Protein AF-A0AAD8NFW4-F1 (afdb_monomer)

Mean predicted aligned error: 10.75 Å

Secondary structure (DSSP, 8-state):
-TT--EEE----S---S-TT--EEEEES-SS--EEE----TT--EEEEES-BHHHHHHHHTT-S---EEEEES-BT--EE-TTTGGG-TT--EEEEES-TT--EEE-S-TTS--S-TT--EEEEES-TT--EEE--TT-SEEEEES-TT--GGGS---SSS-----EEEEES-TT------S-HHHHT--EEEEES-TT-----TT--TT--EEEEES-TT---PPP-SSS---SEEEEE---TT-TTSSS-TTT-TTHHHHTTS-SSSB-

InterPro domains:
  IPR032675 Leucine-rich repeat domain superfamily [G3DSA:3.80.10.10] (3-246)

Structure (mmCIF, N/CA/C/O backbone):
data_AF-A0AAD8NFW4-F1
#
_entry.id   AF-A0AAD8NFW4-F1
#
loop_
_atom_site.group_PDB
_atom_site.id
_atom_site.type_symbol
_atom_site.label_atom_id
_atom_site.label_alt_id
_atom_site.label_comp_id
_atom_site.label_asym_id
_atom_site.label_entity_id
_atom_site.label_seq_id
_atom_site.pdbx_PDB_ins_code
_atom_site.Cartn_x
_atom_site.Cartn_y
_atom_site.Cartn_z
_atom_site.occupancy
_atom_site.B_iso_or_equiv
_atom_site.auth_seq_id
_atom_site.auth_comp_id
_atom_site.auth_asym_id
_atom_site.auth_atom_id
_atom_site.pdbx_PDB_model_num
ATOM 1 N N . MET A 1 1 ? -25.615 9.383 9.463 1.00 61.41 1 MET A N 1
ATOM 2 C CA . MET A 1 1 ? -25.352 9.429 10.920 1.00 61.41 1 MET A CA 1
ATOM 3 C C . MET A 1 1 ? -24.395 10.579 11.258 1.00 61.41 1 MET A C 1
ATOM 5 O O . MET A 1 1 ? -23.544 10.450 12.124 1.00 61.41 1 MET A O 1
ATOM 9 N N . GLU A 1 2 ? -24.530 11.743 10.612 1.00 73.00 2 GLU A N 1
ATOM 10 C CA . GLU A 1 2 ? -23.505 12.805 10.684 1.00 73.00 2 GLU A CA 1
ATOM 11 C C . GLU A 1 2 ? -23.363 13.459 12.065 1.00 73.00 2 GLU A C 1
ATOM 13 O O . GLU A 1 2 ? -22.355 14.100 12.353 1.00 73.00 2 GLU A O 1
ATOM 18 N N . GLN A 1 3 ? -24.382 13.298 12.909 1.00 83.50 3 GLN A N 1
ATOM 19 C CA . GLN A 1 3 ? -24.448 13.860 14.255 1.00 83.50 3 GLN A CA 1
ATOM 20 C C . GLN A 1 3 ? 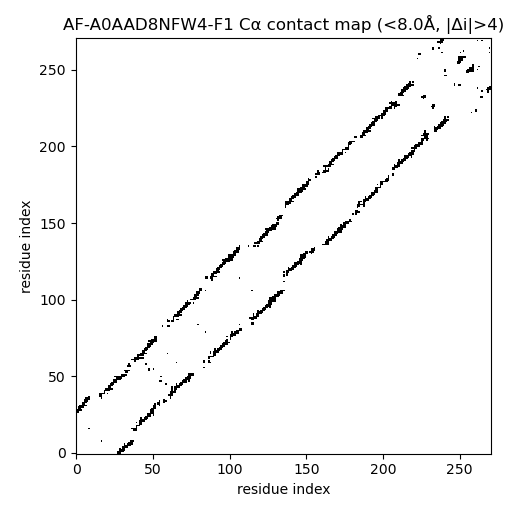-24.097 12.845 15.354 1.00 83.50 3 GLN A C 1
ATOM 22 O O . GLN A 1 3 ? -24.201 13.178 16.526 1.00 83.50 3 GLN A O 1
ATOM 27 N N . TRP A 1 4 ? -23.729 11.608 15.002 1.00 82.00 4 TRP A N 1
ATOM 28 C CA . TRP A 1 4 ? -23.331 10.603 15.990 1.00 82.00 4 TRP A CA 1
ATOM 29 C C . TRP A 1 4 ? -21.966 10.933 16.581 1.00 82.00 4 TRP A C 1
ATOM 31 O O . TRP A 1 4 ? -20.998 11.079 15.841 1.00 82.00 4 TRP A O 1
ATOM 41 N N . GLU A 1 5 ? -21.907 11.019 17.907 1.00 87.69 5 GLU A N 1
ATOM 42 C CA . GLU A 1 5 ? -20.690 11.342 18.664 1.00 87.69 5 GLU A CA 1
ATOM 43 C C . GLU A 1 5 ? -20.090 10.101 19.339 1.00 87.69 5 GLU A C 1
ATOM 45 O O . GLU A 1 5 ? -18.864 9.953 19.401 1.00 87.69 5 GLU A O 1
ATOM 50 N N . GLU A 1 6 ? -20.952 9.170 19.756 1.00 87.44 6 GLU A N 1
ATOM 51 C CA . GLU A 1 6 ? -20.597 7.948 20.471 1.00 87.44 6 GLU A CA 1
ATOM 52 C C . GLU A 1 6 ? -21.344 6.738 19.899 1.00 87.44 6 GLU A C 1
ATOM 54 O O . GLU A 1 6 ? -22.538 6.810 19.598 1.00 87.44 6 GLU A O 1
ATOM 59 N N . TRP A 1 7 ? -20.637 5.614 19.788 1.00 86.56 7 TRP A N 1
ATOM 60 C CA . TRP A 1 7 ? -21.227 4.293 19.611 1.00 86.56 7 TRP A CA 1
ATOM 61 C C . TRP A 1 7 ? -20.901 3.434 20.831 1.00 86.56 7 TRP A C 1
ATOM 63 O O . TRP A 1 7 ? -19.758 3.019 21.016 1.00 86.56 7 TRP A O 1
ATOM 73 N N . SER A 1 8 ? -21.910 3.156 21.652 1.00 83.88 8 SER A N 1
ATOM 74 C CA . SER A 1 8 ? -21.800 2.286 22.821 1.00 83.88 8 SER A CA 1
ATOM 75 C C . SER A 1 8 ? -22.956 1.293 22.891 1.00 83.88 8 SER A C 1
ATOM 77 O O . SER A 1 8 ? -24.039 1.515 22.342 1.00 83.88 8 SER A O 1
ATOM 79 N N . THR A 1 9 ? -22.715 0.155 23.537 1.00 74.50 9 THR A N 1
ATOM 80 C CA . THR A 1 9 ? -23.753 -0.831 23.851 1.00 74.50 9 THR A CA 1
ATOM 81 C C . THR A 1 9 ? -24.301 -0.547 25.248 1.00 74.50 9 THR A C 1
ATOM 83 O O . THR A 1 9 ? -23.590 -0.694 26.239 1.00 74.50 9 THR A O 1
ATOM 86 N N . SER A 1 10 ? -25.565 -0.134 25.351 1.00 56.69 10 SER A N 1
ATOM 87 C CA . SER A 1 10 ? -26.246 0.060 26.633 1.00 56.69 10 SER A CA 1
ATOM 88 C C . SER A 1 10 ? -26.843 -1.262 27.129 1.00 56.69 10 SER A C 1
ATOM 90 O O . SER A 1 10 ? -27.929 -1.660 26.721 1.00 56.69 10 SER A O 1
ATOM 92 N N . GLY A 1 11 ? -26.153 -1.961 28.030 1.00 49.56 11 GLY A N 1
ATOM 93 C CA . GLY A 1 11 ? -26.738 -3.136 28.680 1.00 49.56 11 GLY A CA 1
ATOM 94 C C . GLY A 1 11 ? -25.778 -3.843 29.622 1.00 49.56 11 GLY A C 1
ATOM 95 O O . GLY A 1 11 ? -24.829 -4.471 29.179 1.00 49.56 11 GLY A O 1
ATOM 96 N N . GLY A 1 12 ? -26.034 -3.745 30.927 1.00 45.97 12 GLY A N 1
ATOM 97 C CA . GLY A 1 12 ? -25.240 -4.355 31.996 1.00 45.97 12 GLY A CA 1
ATOM 98 C C . GLY A 1 12 ? -25.394 -5.872 32.146 1.00 45.97 12 GLY A C 1
ATOM 99 O O . GLY A 1 12 ? -25.387 -6.352 33.274 1.00 45.97 12 GLY A O 1
ATOM 100 N N . GLU A 1 13 ? -25.521 -6.630 31.058 1.00 46.22 13 GLU A N 1
ATOM 101 C CA . GLU A 1 13 ? -25.525 -8.093 31.111 1.00 46.22 13 GLU A CA 1
ATOM 102 C C . GLU A 1 13 ? -24.609 -8.697 30.046 1.00 46.22 13 GLU A C 1
ATOM 104 O O . GLU A 1 13 ? -24.613 -8.329 28.877 1.00 46.22 13 GLU A O 1
ATOM 109 N N . MET A 1 14 ? -23.801 -9.632 30.530 1.00 48.25 14 MET A N 1
ATOM 110 C CA . MET A 1 14 ? -22.630 -10.253 29.930 1.00 48.25 14 MET A CA 1
ATOM 111 C C . MET A 1 14 ? -23.023 -11.193 28.773 1.00 48.25 14 MET A C 1
ATOM 113 O O . MET A 1 14 ? -22.975 -12.414 28.913 1.00 48.25 14 MET A O 1
ATOM 117 N N . VAL A 1 15 ? -23.445 -10.640 27.632 1.00 49.25 15 VAL A N 1
ATOM 118 C CA . VAL A 1 15 ? -23.703 -11.398 26.398 1.00 49.25 15 VAL A CA 1
ATOM 119 C C . VAL A 1 15 ? -23.018 -10.685 25.241 1.00 49.25 15 VAL A C 1
ATOM 121 O O . VAL A 1 15 ? -23.538 -9.698 24.733 1.00 49.25 15 VAL A O 1
ATOM 124 N N . GLY A 1 16 ? -21.863 -11.227 24.839 1.00 52.84 16 GLY A N 1
ATOM 125 C CA . GLY A 1 16 ? -21.012 -10.706 23.769 1.00 52.84 16 GLY A CA 1
ATOM 126 C C . GLY A 1 16 ? -21.820 -10.183 22.587 1.00 52.84 16 GLY A C 1
ATOM 127 O O . GLY A 1 16 ? -22.475 -10.951 21.877 1.00 52.84 16 GLY A O 1
ATOM 128 N N . SER A 1 17 ? -21.790 -8.869 22.397 1.00 67.06 17 SER A N 1
ATOM 129 C CA . SER A 1 17 ? -22.503 -8.219 21.308 1.00 67.06 17 SER A CA 1
ATOM 130 C C . SER A 1 17 ? -21.831 -8.579 19.977 1.00 67.06 17 SER A C 1
ATOM 132 O O . SER A 1 17 ? -20.650 -8.321 19.773 1.00 67.06 17 SER A O 1
ATOM 134 N N . PHE A 1 18 ? -22.592 -9.190 19.063 1.00 67.75 18 PHE A N 1
ATOM 135 C CA . PHE A 1 18 ? -22.190 -9.535 17.687 1.00 67.75 18 PHE A CA 1
ATOM 136 C C . PHE A 1 18 ? -21.217 -10.726 17.486 1.00 67.75 18 PHE A C 1
ATOM 138 O O . PHE A 1 18 ? -20.235 -10.606 16.748 1.00 67.75 18 PHE A O 1
ATOM 145 N N . PRO A 1 19 ? -21.518 -11.940 17.990 1.00 74.69 19 PRO A N 1
ATOM 146 C CA . PRO A 1 19 ? -20.622 -13.099 17.866 1.00 74.69 19 PRO A CA 1
ATOM 147 C C . PRO A 1 19 ? -20.413 -13.578 16.419 1.00 74.69 19 PRO A C 1
ATOM 149 O O . PRO A 1 19 ? -19.435 -14.263 16.130 1.00 74.69 19 PRO A O 1
ATOM 152 N N . CYS A 1 20 ? -21.316 -13.231 15.498 1.00 84.50 20 CYS A N 1
ATOM 153 C CA . CYS A 1 20 ? -21.280 -13.671 14.100 1.00 84.50 20 CYS A CA 1
ATOM 154 C C . CYS A 1 20 ? -20.994 -12.536 13.106 1.00 84.50 20 CYS A C 1
ATOM 156 O O . CYS A 1 20 ? -21.056 -12.764 11.899 1.00 84.50 20 CYS A O 1
ATOM 158 N N . VAL A 1 21 ? -20.735 -11.308 13.572 1.00 88.19 21 VAL A N 1
ATOM 159 C CA . VAL A 1 21 ? -20.459 -10.199 12.652 1.00 88.19 21 VAL A CA 1
ATOM 160 C C . VAL A 1 21 ? -19.039 -10.328 12.122 1.00 88.19 21 VAL A C 1
ATOM 162 O O . VAL A 1 21 ? -18.071 -10.218 12.866 1.00 88.19 21 VAL A O 1
ATOM 165 N N . CYS A 1 22 ? -18.936 -10.546 10.812 1.00 92.38 22 CYS A N 1
ATOM 166 C CA . CYS A 1 22 ? -17.657 -10.733 10.131 1.00 92.38 22 CYS A CA 1
ATOM 167 C C . CYS A 1 22 ? -17.189 -9.499 9.356 1.00 92.38 22 CYS A C 1
ATOM 169 O O . CYS A 1 22 ? -16.018 -9.427 8.991 1.00 92.38 22 CYS A O 1
ATOM 171 N N . LYS A 1 23 ? -18.081 -8.543 9.069 1.00 95.25 23 LYS A N 1
ATOM 172 C CA . LYS A 1 23 ? -17.760 -7.315 8.334 1.00 95.25 23 LYS A CA 1
ATOM 173 C C . LYS A 1 23 ? -18.465 -6.118 8.953 1.00 95.25 23 LYS A C 1
ATOM 175 O O . LYS A 1 23 ? -19.667 -6.188 9.198 1.00 95.25 23 LYS A O 1
ATOM 180 N N . ILE A 1 24 ? -17.732 -5.030 9.162 1.00 94.81 24 ILE A N 1
ATOM 181 C CA . ILE A 1 24 ? -18.266 -3.749 9.634 1.00 94.81 24 ILE A CA 1
ATOM 182 C C . ILE A 1 24 ? -17.821 -2.645 8.683 1.00 94.81 24 ILE A C 1
ATOM 184 O O . ILE A 1 24 ? -16.667 -2.600 8.260 1.00 94.81 24 ILE A O 1
ATOM 188 N N . SER A 1 25 ? -18.747 -1.744 8.370 1.00 95.12 25 SER A N 1
ATOM 189 C CA . SER A 1 25 ? -18.491 -0.547 7.576 1.00 95.12 25 SER A CA 1
ATOM 190 C C . SER A 1 25 ? -19.019 0.676 8.317 1.00 95.12 25 SER A C 1
ATOM 192 O O . SER A 1 25 ? -20.205 0.734 8.638 1.00 95.12 25 SER A O 1
ATOM 194 N N . ILE A 1 26 ? -18.145 1.644 8.591 1.00 93.94 26 ILE A N 1
ATOM 195 C CA . ILE A 1 26 ? -18.490 2.925 9.214 1.00 93.94 26 ILE A CA 1
ATOM 196 C C . ILE A 1 26 ? -18.192 4.018 8.195 1.00 93.94 26 ILE A C 1
ATOM 198 O O . ILE A 1 26 ? -17.034 4.258 7.875 1.00 93.94 26 ILE A O 1
ATOM 202 N N . THR A 1 27 ? -19.233 4.662 7.671 1.00 94.69 27 THR A N 1
ATOM 203 C CA . THR A 1 27 ? -19.116 5.592 6.539 1.00 94.69 27 THR A CA 1
ATOM 204 C C . THR A 1 27 ? -19.803 6.918 6.847 1.00 94.69 27 THR A C 1
ATOM 206 O O . THR A 1 27 ? -20.984 6.937 7.206 1.00 94.69 27 THR A O 1
ATOM 209 N N . GLY A 1 28 ? -19.096 8.034 6.668 1.00 91.44 28 GLY A N 1
ATOM 210 C CA . GLY A 1 28 ? -19.675 9.374 6.787 1.00 91.44 28 GLY A CA 1
ATOM 211 C C . GLY A 1 28 ? -20.099 9.735 8.214 1.00 91.44 28 GLY A C 1
ATOM 212 O O . GLY A 1 28 ? -21.144 10.360 8.418 1.00 91.44 28 GLY A O 1
ATOM 213 N N . CYS A 1 29 ? -19.296 9.345 9.210 1.00 92.06 29 CYS A N 1
ATOM 214 C CA . CYS A 1 29 ? -19.510 9.683 10.622 1.00 92.06 29 CYS A CA 1
ATOM 215 C C . CYS A 1 29 ? -18.408 10.642 11.122 1.00 92.06 29 CYS A C 1
ATOM 217 O O . CYS A 1 29 ? -17.502 10.209 11.834 1.00 92.06 29 CYS A O 1
ATOM 219 N N . PRO A 1 30 ? -18.447 11.942 10.763 1.00 87.81 30 PRO A N 1
ATOM 220 C CA . PRO A 1 30 ? -17.365 12.887 11.052 1.00 87.81 30 PRO A CA 1
ATOM 221 C C . PRO A 1 30 ? -17.299 13.344 12.515 1.00 87.81 30 PRO A C 1
ATOM 223 O O . PRO A 1 30 ? -16.259 13.846 12.936 1.00 87.81 30 PRO A O 1
ATOM 226 N N . LYS A 1 31 ? -18.399 13.221 13.269 1.00 88.75 31 LYS A N 1
ATOM 227 C CA . LYS A 1 31 ? -18.460 13.564 14.699 1.00 88.75 31 LYS A CA 1
ATOM 228 C C . LYS A 1 31 ? -18.171 12.384 15.623 1.00 88.75 31 LYS A C 1
ATOM 230 O O . LYS A 1 31 ? -17.919 12.601 16.807 1.00 88.75 31 LYS A O 1
ATOM 235 N N . LEU A 1 32 ? -18.180 11.163 15.087 1.00 89.75 32 LEU A N 1
ATOM 236 C CA . LEU A 1 32 ? -17.957 9.957 15.868 1.00 89.75 32 LEU A CA 1
ATOM 237 C C . LEU A 1 32 ? -16.495 9.941 16.298 1.00 89.75 32 LEU A C 1
ATOM 239 O O . LEU A 1 32 ? -15.598 9.938 15.458 1.00 89.75 32 LEU A O 1
ATOM 243 N N . ASN A 1 33 ? -16.270 9.956 17.605 1.00 87.19 33 ASN A N 1
ATOM 244 C CA . ASN A 1 33 ? -14.928 9.945 18.187 1.00 87.19 33 ASN A CA 1
ATOM 245 C C . ASN A 1 33 ? -14.767 8.886 19.276 1.00 87.19 33 ASN A C 1
ATOM 247 O O . ASN A 1 33 ? -13.635 8.556 19.626 1.00 87.19 33 ASN A O 1
ATOM 251 N N . LEU A 1 34 ? -15.877 8.349 19.789 1.00 84.19 34 LEU A N 1
ATOM 252 C CA . LEU A 1 34 ? -15.878 7.320 20.815 1.00 84.19 34 LEU A CA 1
ATOM 253 C C . LEU A 1 34 ? -16.611 6.077 20.309 1.00 84.19 34 LEU A C 1
ATOM 255 O O . LEU A 1 34 ? -17.791 6.133 19.968 1.00 84.19 34 LEU A O 1
ATOM 259 N N . VAL A 1 35 ? -15.901 4.952 20.280 1.00 87.19 35 VAL A N 1
ATOM 260 C CA . VAL A 1 35 ? -16.492 3.623 20.111 1.00 87.19 35 VAL A CA 1
ATOM 261 C C . VAL A 1 35 ? -16.180 2.835 21.378 1.00 87.19 35 VAL A C 1
ATOM 263 O O . VAL A 1 35 ? -15.019 2.544 21.659 1.00 87.19 35 VAL A O 1
ATOM 266 N N . ALA A 1 36 ? -17.221 2.551 22.152 1.00 84.94 36 ALA A N 1
ATOM 267 C CA . ALA A 1 36 ? -17.185 1.852 23.430 1.00 84.94 36 ALA A CA 1
ATOM 268 C C . ALA A 1 36 ? -18.132 0.645 23.366 1.00 84.94 36 ALA A C 1
ATOM 270 O O . ALA A 1 36 ? -19.144 0.572 24.064 1.00 84.94 36 ALA A O 1
ATOM 271 N N . ILE A 1 37 ? -17.817 -0.274 22.454 1.00 84.62 37 ILE A N 1
ATOM 272 C CA . ILE A 1 37 ? -18.530 -1.540 22.274 1.00 84.62 37 ILE A CA 1
ATOM 273 C C . ILE A 1 37 ? -17.627 -2.708 22.670 1.00 84.62 37 ILE A C 1
ATOM 275 O O . ILE A 1 37 ? -16.408 -2.566 22.771 1.00 84.62 37 ILE A O 1
ATOM 279 N N . GLU A 1 38 ? -18.240 -3.859 22.917 1.00 84.12 38 GLU A N 1
ATOM 280 C CA . GLU A 1 38 ? -17.532 -5.090 23.263 1.00 84.12 38 GLU A CA 1
ATOM 281 C C . GLU A 1 38 ? -16.722 -5.661 22.085 1.00 84.12 38 GLU A C 1
ATOM 283 O O . GLU A 1 38 ? -16.872 -5.247 20.933 1.00 84.12 38 GLU A O 1
ATOM 288 N N . LEU A 1 39 ? -15.856 -6.635 22.383 1.00 86.75 39 LEU A N 1
ATOM 289 C CA . LEU A 1 39 ? -15.058 -7.345 21.381 1.00 86.75 39 LEU A CA 1
ATOM 290 C C . LEU A 1 39 ? -15.950 -8.050 20.350 1.00 86.75 39 LEU A C 1
ATOM 292 O O . LEU A 1 39 ? -16.950 -8.676 20.697 1.00 86.75 39 LEU A O 1
ATOM 296 N N . ILE A 1 40 ? -15.515 -8.028 19.091 1.00 88.81 40 ILE A N 1
ATOM 297 C CA . ILE A 1 40 ? -16.204 -8.643 17.953 1.00 88.81 40 ILE A CA 1
ATOM 298 C C . ILE A 1 40 ? -15.268 -9.708 17.367 1.00 88.81 40 ILE A C 1
ATOM 300 O O . ILE A 1 40 ? -14.626 -9.481 16.342 1.00 88.81 40 ILE A O 1
ATOM 304 N N . PRO A 1 41 ? -15.142 -10.881 18.013 1.00 85.62 41 PRO A N 1
ATOM 305 C CA . PRO A 1 41 ? -14.064 -11.838 17.736 1.00 85.62 41 PRO A CA 1
ATOM 306 C C . PRO A 1 41 ? -14.084 -12.410 16.310 1.00 85.62 41 PRO A C 1
ATOM 308 O O . PRO A 1 41 ? -13.050 -12.846 15.800 1.00 85.62 41 PRO A O 1
ATOM 311 N N . SER A 1 42 ? -15.254 -12.400 15.663 1.00 90.12 42 SER A N 1
ATOM 312 C CA . SER A 1 42 ? -15.460 -12.895 14.297 1.00 90.12 42 SER A CA 1
ATOM 313 C C . SER A 1 42 ? -15.199 -11.842 13.215 1.00 90.12 42 SER A C 1
ATOM 315 O O . SER A 1 42 ? -15.274 -12.172 12.030 1.00 90.12 42 SER A O 1
ATOM 317 N N . LEU A 1 43 ? -14.902 -10.588 13.585 1.00 92.44 43 LEU A N 1
ATOM 318 C CA . LEU A 1 43 ? -14.706 -9.500 12.631 1.00 92.44 43 LEU A CA 1
ATOM 319 C C . LEU A 1 43 ? -13.435 -9.725 11.812 1.00 92.44 43 LEU A C 1
ATOM 321 O O . LEU A 1 43 ? -12.332 -9.728 12.356 1.00 92.44 43 LEU A O 1
ATOM 325 N N . ARG A 1 44 ? -13.628 -9.860 10.501 1.00 94.12 44 ARG A N 1
ATOM 326 C CA . ARG A 1 44 ? -12.596 -10.082 9.485 1.00 94.12 44 ARG A CA 1
ATOM 327 C C . ARG A 1 44 ? -12.402 -8.874 8.577 1.00 94.12 44 ARG A C 1
ATOM 329 O O . ARG A 1 44 ? -11.276 -8.508 8.275 1.00 94.12 44 ARG A O 1
ATOM 336 N N . GLY A 1 45 ? -13.497 -8.231 8.176 1.00 95.88 45 GLY A N 1
ATOM 337 C CA . GLY A 1 45 ? -13.471 -7.050 7.315 1.00 95.88 45 GLY A CA 1
ATOM 338 C C . GLY A 1 45 ? -13.849 -5.775 8.058 1.00 95.88 45 GLY A C 1
ATOM 339 O O . GLY A 1 45 ? -14.947 -5.689 8.607 1.00 95.88 45 GLY A O 1
ATOM 340 N N . LEU A 1 46 ? -12.990 -4.764 8.014 1.00 95.69 46 LEU A N 1
ATOM 341 C CA . LEU A 1 46 ? -13.260 -3.438 8.560 1.00 95.69 46 LEU A CA 1
ATOM 342 C C . LEU A 1 46 ? -13.117 -2.381 7.458 1.00 95.69 46 LEU A C 1
ATOM 344 O O . LEU A 1 46 ? -12.056 -2.249 6.859 1.00 95.69 46 LEU A O 1
ATOM 348 N N . HIS A 1 47 ? -14.182 -1.620 7.207 1.00 97.25 47 HIS A N 1
ATOM 349 C CA . HIS A 1 47 ? -14.180 -0.444 6.329 1.00 97.25 47 HIS A CA 1
ATOM 350 C C . HIS A 1 47 ? -14.482 0.806 7.151 1.00 97.25 47 HIS A C 1
ATOM 352 O O . HIS A 1 47 ? -15.506 0.856 7.835 1.00 97.25 47 HIS A O 1
ATOM 358 N N . VAL A 1 48 ? -13.613 1.812 7.092 1.00 95.88 48 VAL A N 1
ATOM 359 C CA . VAL A 1 48 ? -13.818 3.100 7.765 1.00 95.88 48 VAL A CA 1
ATOM 360 C C . VAL A 1 48 ? -13.628 4.220 6.751 1.00 95.88 48 VAL A C 1
ATOM 362 O O . VAL A 1 48 ? -12.550 4.357 6.180 1.00 95.88 48 VAL A O 1
ATOM 365 N N . GLU A 1 49 ? -14.664 5.032 6.552 1.00 96.56 49 GLU A N 1
ATOM 366 C CA . GLU A 1 49 ? -14.704 6.083 5.538 1.00 96.56 49 GLU A CA 1
ATOM 367 C C . GLU A 1 49 ? -15.243 7.401 6.095 1.00 96.56 49 GLU A C 1
ATOM 369 O O . GLU A 1 49 ? -16.324 7.449 6.689 1.00 96.56 49 GLU A O 1
ATOM 374 N N . GLY A 1 50 ? -14.522 8.501 5.876 1.00 94.44 50 GLY A N 1
ATOM 375 C CA . GLY A 1 50 ? -14.997 9.838 6.252 1.00 94.44 50 GLY A CA 1
ATOM 376 C C . GLY A 1 50 ? -15.169 10.036 7.766 1.00 94.44 50 GLY A C 1
ATOM 377 O O . GLY A 1 50 ? -15.984 10.858 8.200 1.00 94.44 50 GLY A O 1
ATOM 378 N N . CYS A 1 51 ? -14.424 9.275 8.571 1.00 93.69 51 CYS A N 1
ATOM 379 C CA . CYS A 1 51 ? -14.417 9.320 10.037 1.00 93.69 51 CYS A CA 1
ATOM 380 C C . CYS A 1 51 ? -13.113 9.915 10.587 1.00 93.69 51 CYS A C 1
ATOM 382 O O . CYS A 1 51 ? -12.182 10.223 9.841 1.00 93.69 51 CYS A O 1
ATOM 384 N N . SER A 1 52 ? -13.032 10.089 11.907 1.00 92.56 52 SER A N 1
ATOM 385 C CA . SER A 1 52 ? -11.785 10.465 12.574 1.00 92.56 52 SER A CA 1
ATOM 386 C C . SER A 1 52 ? -10.867 9.257 12.785 1.00 92.56 52 SER A C 1
ATOM 388 O O . SER A 1 52 ? -11.312 8.111 12.874 1.00 92.56 52 SER A O 1
ATOM 390 N N . PHE A 1 53 ? -9.566 9.517 12.928 1.00 91.44 53 PHE A N 1
ATOM 391 C CA . PHE A 1 53 ? -8.585 8.483 13.270 1.00 91.44 53 PHE A CA 1
ATOM 392 C C . PHE A 1 53 ? -8.894 7.762 14.599 1.00 91.44 53 PHE A C 1
ATOM 394 O O . PHE A 1 53 ? -8.551 6.592 14.761 1.00 91.44 53 PHE A O 1
ATOM 401 N N . ALA A 1 54 ? -9.595 8.420 15.531 1.00 91.06 54 ALA A N 1
ATOM 402 C CA . ALA A 1 54 ? -10.010 7.808 16.792 1.00 91.06 54 ALA A CA 1
ATOM 403 C C . ALA A 1 54 ? -10.937 6.601 16.571 1.00 91.06 54 ALA A C 1
ATOM 405 O O . ALA A 1 54 ? -10.756 5.577 17.225 1.00 91.06 54 ALA A O 1
ATOM 406 N N . VAL A 1 55 ? -11.860 6.684 15.604 1.00 92.50 55 VAL A N 1
ATOM 407 C CA . VAL A 1 55 ? -12.758 5.574 15.244 1.00 92.50 55 VAL A CA 1
ATOM 408 C C . VAL A 1 55 ? -11.966 4.387 14.719 1.00 92.50 55 VAL A C 1
ATOM 410 O O . VAL A 1 55 ? -12.173 3.268 15.177 1.00 92.50 55 VAL A O 1
ATOM 413 N N . LEU A 1 56 ? -11.027 4.626 13.798 1.00 91.56 56 LEU A N 1
ATOM 414 C CA . LEU A 1 56 ? -10.175 3.570 13.254 1.00 91.56 56 LEU A CA 1
ATOM 415 C C . LEU A 1 56 ? -9.405 2.854 14.372 1.00 91.56 56 LEU A C 1
ATOM 417 O O . LEU A 1 56 ? -9.412 1.626 14.428 1.00 91.56 56 LEU A O 1
ATOM 421 N N . ARG A 1 57 ? -8.796 3.616 15.289 1.00 90.69 57 ARG A N 1
ATOM 422 C CA . ARG A 1 57 ? -8.060 3.056 16.428 1.00 90.69 57 ARG A CA 1
ATOM 423 C C . ARG A 1 57 ? -8.967 2.229 17.336 1.00 90.69 57 ARG A C 1
ATOM 425 O O . ARG A 1 57 ? -8.599 1.117 17.698 1.00 90.69 57 ARG A O 1
ATOM 432 N N . SER A 1 58 ? -10.143 2.746 17.687 1.00 90.62 58 SER A N 1
ATOM 433 C CA . SER A 1 58 ? -11.082 2.018 18.541 1.00 90.62 58 SER A CA 1
ATOM 434 C C . SER A 1 58 ? -11.618 0.753 17.877 1.00 90.62 58 SER A C 1
ATOM 436 O O . SER A 1 58 ? -11.794 -0.239 18.563 1.00 90.62 58 SER A O 1
ATOM 438 N N . MET A 1 59 ? -11.844 0.752 16.563 1.00 90.31 59 MET A N 1
ATOM 439 C CA . MET A 1 59 ? -12.327 -0.431 15.846 1.00 90.31 59 MET A CA 1
ATOM 440 C C . MET A 1 59 ? -11.247 -1.500 15.664 1.00 90.31 59 MET A C 1
ATOM 442 O O . MET A 1 59 ? -11.549 -2.689 15.752 1.00 90.31 59 MET A O 1
ATOM 446 N N . ALA A 1 60 ? -9.995 -1.092 15.437 1.00 88.94 60 ALA A N 1
ATOM 447 C CA . ALA A 1 60 ? -8.876 -2.013 15.243 1.00 88.94 60 AL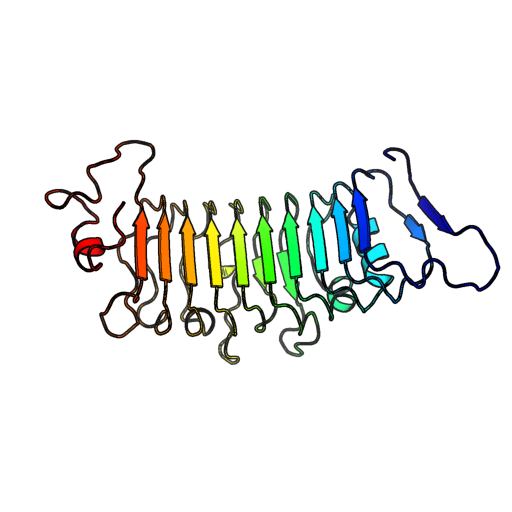A A CA 1
ATOM 448 C C . ALA A 1 60 ? -8.621 -2.906 16.470 1.00 88.94 60 ALA A C 1
ATOM 450 O O . ALA A 1 60 ? -8.175 -4.036 16.314 1.00 88.94 60 ALA A O 1
ATOM 451 N N . VAL A 1 61 ? -8.940 -2.434 17.682 1.00 88.94 61 VAL A N 1
ATOM 452 C CA . VAL A 1 61 ? -8.751 -3.215 18.919 1.00 88.94 61 VAL A CA 1
ATOM 453 C C . VAL A 1 61 ? -9.898 -4.184 19.220 1.00 88.94 61 VAL A C 1
ATOM 455 O O . VAL A 1 61 ? -9.767 -5.025 20.105 1.00 88.94 61 VAL A O 1
ATOM 458 N N . LEU A 1 62 ? -11.023 -4.098 18.500 1.00 87.94 62 LEU A N 1
ATOM 459 C CA . LEU A 1 62 ? -12.196 -4.940 18.770 1.00 87.94 62 LEU A CA 1
ATOM 460 C C . LEU A 1 62 ? -12.039 -6.372 18.260 1.00 87.94 62 LEU A C 1
ATOM 462 O O . LEU A 1 62 ? -12.807 -7.247 18.660 1.00 87.94 62 LEU A O 1
ATOM 466 N N . SER A 1 63 ? -11.078 -6.617 17.369 1.00 88.56 63 SER A N 1
ATOM 467 C CA . SER A 1 63 ? -10.821 -7.936 16.803 1.00 88.56 63 SER A CA 1
ATOM 468 C C . SER A 1 63 ? -9.364 -8.092 16.399 1.00 88.56 63 SER A C 1
ATOM 470 O O . SER A 1 63 ? -8.807 -7.245 15.710 1.00 88.56 63 SER A O 1
ATOM 472 N N . SER A 1 64 ? -8.776 -9.228 16.765 1.00 88.00 64 SER A N 1
ATOM 473 C CA . SER A 1 64 ? -7.470 -9.673 16.272 1.00 88.00 64 SER A CA 1
ATOM 474 C C . SER A 1 64 ? -7.560 -10.502 14.984 1.00 88.00 64 SER A C 1
ATOM 476 O O . SER A 1 64 ? -6.528 -10.903 14.450 1.00 88.00 64 SER A O 1
ATOM 478 N N . SER A 1 65 ? -8.775 -10.770 14.490 1.00 90.00 65 SER A N 1
ATOM 479 C CA . SER A 1 65 ? -9.056 -11.615 13.319 1.00 90.00 65 SER A CA 1
ATOM 480 C C . SER A 1 65 ? -9.239 -10.818 12.021 1.00 90.00 65 SER A C 1
ATOM 482 O O . SER A 1 65 ? -9.659 -11.392 11.018 1.00 90.00 65 SER A O 1
ATOM 484 N N . ILE A 1 66 ? -8.988 -9.503 12.040 1.00 92.31 66 ILE A N 1
ATOM 485 C CA . ILE A 1 66 ? -9.184 -8.629 10.878 1.00 92.31 66 ILE A CA 1
ATOM 486 C C . ILE A 1 66 ? -8.175 -9.018 9.794 1.00 92.31 66 ILE A C 1
ATOM 488 O O . ILE A 1 66 ? -6.978 -8.829 9.982 1.00 92.31 66 ILE A O 1
ATOM 492 N N . ASP A 1 67 ? -8.674 -9.543 8.675 1.00 93.62 67 ASP A N 1
ATOM 493 C CA . ASP A 1 67 ? -7.895 -9.925 7.492 1.00 93.62 67 ASP A CA 1
ATOM 494 C C . ASP A 1 67 ? -7.964 -8.863 6.381 1.00 93.62 67 ASP A C 1
ATOM 496 O O . ASP A 1 67 ? -7.022 -8.713 5.606 1.00 93.62 67 ASP A O 1
ATOM 500 N N . THR A 1 68 ? -9.036 -8.068 6.347 1.00 95.25 68 THR A N 1
ATOM 501 C CA . THR A 1 68 ? -9.276 -7.045 5.326 1.00 95.25 68 THR A CA 1
ATOM 502 C C . THR A 1 68 ? -9.541 -5.699 5.991 1.00 95.25 68 THR A C 1
ATOM 504 O O . THR A 1 68 ? -10.539 -5.536 6.699 1.00 95.25 68 THR A O 1
ATOM 507 N N . LEU A 1 69 ? -8.694 -4.705 5.726 1.00 94.88 69 LEU A N 1
ATOM 508 C CA . LEU A 1 69 ? -8.835 -3.349 6.250 1.00 94.88 69 LEU A CA 1
ATOM 509 C C . LEU A 1 69 ? -8.900 -2.331 5.111 1.00 94.88 69 LEU A C 1
ATOM 511 O O . LEU A 1 69 ? -7.966 -2.197 4.328 1.00 94.88 69 LEU A O 1
ATOM 515 N N . THR A 1 70 ? -9.997 -1.582 5.041 1.00 97.00 70 THR A N 1
ATOM 516 C CA . THR A 1 70 ? -10.170 -0.458 4.115 1.00 97.00 70 THR A CA 1
ATOM 517 C C . THR A 1 70 ? -10.332 0.845 4.893 1.00 97.00 70 THR A C 1
ATOM 519 O O . THR A 1 70 ? -11.173 0.961 5.784 1.00 97.00 70 THR A O 1
ATOM 522 N N . ILE A 1 71 ? -9.493 1.819 4.562 1.00 96.25 71 ILE A N 1
ATOM 523 C CA . ILE A 1 71 ? -9.407 3.143 5.171 1.00 96.25 71 ILE A CA 1
ATOM 524 C C . ILE A 1 71 ? -9.619 4.156 4.051 1.00 96.25 71 ILE A C 1
ATOM 526 O O . ILE A 1 71 ? -8.845 4.179 3.098 1.00 96.25 71 ILE A O 1
ATOM 530 N N . ASP A 1 72 ? -10.630 5.007 4.167 1.00 97.38 72 ASP A N 1
ATOM 531 C CA . ASP A 1 72 ? -10.918 6.029 3.163 1.00 97.38 72 ASP A CA 1
ATOM 532 C C . ASP A 1 72 ? -11.181 7.393 3.821 1.00 97.38 72 ASP A C 1
ATOM 534 O O . ASP A 1 72 ? -11.954 7.506 4.774 1.00 97.38 72 ASP A O 1
ATOM 538 N N . ASN A 1 73 ? -10.517 8.449 3.351 1.00 96.06 73 ASN A N 1
ATOM 539 C CA . ASN A 1 73 ? -10.785 9.830 3.762 1.00 96.06 73 ASN A CA 1
ATOM 540 C C . ASN A 1 73 ? -10.836 10.021 5.298 1.00 96.06 73 ASN A C 1
ATOM 542 O O . ASN A 1 73 ? -11.718 10.690 5.850 1.00 96.06 73 ASN A O 1
ATOM 546 N N . ILE A 1 74 ? -9.908 9.382 6.020 1.00 94.06 74 ILE A N 1
ATOM 547 C CA . ILE A 1 74 ? -9.833 9.489 7.481 1.00 94.06 74 ILE A CA 1
ATOM 548 C C . ILE A 1 74 ? -9.173 10.798 7.900 1.00 94.06 74 ILE A C 1
ATOM 550 O O . ILE A 1 74 ? -8.013 11.078 7.590 1.00 94.06 74 ILE A O 1
ATOM 554 N N . LYS A 1 75 ? -9.907 11.583 8.690 1.00 90.56 75 LYS A N 1
ATOM 555 C CA . LYS A 1 75 ? -9.445 12.866 9.218 1.00 90.56 75 LYS A CA 1
ATOM 556 C C . LYS A 1 75 ? -8.452 12.658 10.358 1.00 90.56 75 LYS A C 1
ATOM 558 O O . LYS A 1 75 ? -8.718 11.914 11.304 1.00 90.56 75 LYS A O 1
ATOM 563 N N . GLY A 1 76 ? -7.326 13.365 10.289 1.00 89.56 76 GLY A N 1
ATOM 564 C CA . GLY A 1 76 ? -6.276 13.318 11.311 1.00 89.56 76 GLY A CA 1
ATOM 565 C C . GLY A 1 76 ? -5.384 12.074 11.253 1.00 89.56 76 GLY A C 1
ATOM 566 O O . GLY A 1 76 ? -4.523 11.925 12.115 1.00 89.56 76 GLY A O 1
ATOM 567 N N . LEU A 1 77 ? -5.552 11.201 10.251 1.00 91.50 77 LEU A N 1
ATOM 568 C CA . LEU A 1 77 ? -4.608 10.117 9.993 1.00 91.50 77 LEU A CA 1
ATOM 569 C C . LEU A 1 77 ? -3.337 10.709 9.375 1.00 91.50 77 LEU A C 1
ATOM 571 O O . LEU A 1 77 ? -3.282 10.951 8.173 1.00 91.50 77 LEU A O 1
ATOM 575 N N . THR A 1 78 ? -2.335 10.973 10.213 1.00 91.06 78 THR A N 1
ATOM 576 C CA . THR A 1 78 ? -1.030 11.489 9.774 1.00 91.06 78 THR A CA 1
ATOM 577 C C . THR A 1 78 ? 0.013 10.394 9.628 1.00 91.06 78 THR A C 1
ATOM 579 O O . THR A 1 78 ? 0.851 10.465 8.737 1.00 91.06 78 THR A O 1
ATOM 582 N N . LYS A 1 79 ? -0.034 9.369 10.481 1.00 89.12 79 LYS A N 1
ATOM 583 C CA . LYS A 1 79 ? 0.885 8.230 10.446 1.00 89.12 79 LYS A CA 1
ATOM 584 C C . LYS A 1 79 ? 0.158 6.955 10.823 1.00 89.12 79 LYS A C 1
ATOM 586 O O . LYS A 1 79 ? -0.518 6.927 11.852 1.00 89.12 79 LYS A O 1
ATOM 591 N N . LEU A 1 80 ? 0.364 5.892 10.056 1.00 85.31 80 LEU A N 1
ATOM 592 C CA . LEU A 1 80 ? -0.077 4.552 10.432 1.00 85.31 80 LEU A CA 1
ATOM 593 C C . LEU A 1 80 ? 1.126 3.795 11.013 1.00 85.31 80 LEU A C 1
ATOM 595 O O . LEU A 1 80 ? 2.001 3.362 10.271 1.00 85.31 80 LEU A O 1
ATOM 599 N N . HIS A 1 81 ? 1.204 3.716 12.345 1.00 78.94 81 HIS A N 1
ATOM 600 C CA . HIS A 1 81 ? 2.346 3.143 13.066 1.00 78.94 81 HIS A CA 1
ATOM 601 C C . HIS A 1 81 ? 1.939 2.552 14.428 1.00 78.94 81 HIS A C 1
ATOM 603 O O . HIS A 1 81 ? 0.842 2.826 14.923 1.00 78.94 81 HIS A O 1
ATOM 609 N N . GLY A 1 82 ? 2.854 1.788 15.040 1.00 69.94 82 GLY A N 1
ATOM 610 C CA . GLY A 1 82 ? 2.825 1.394 16.457 1.00 69.94 82 GLY A CA 1
ATOM 611 C C . GLY A 1 82 ? 1.518 0.731 16.897 1.00 69.94 82 GLY A C 1
ATOM 612 O O . GLY A 1 82 ? 1.170 -0.345 16.415 1.00 69.94 82 GLY A O 1
ATOM 613 N N . GLU A 1 83 ? 0.786 1.414 17.780 1.00 67.69 83 GLU A N 1
ATOM 614 C CA . GLU A 1 83 ? -0.386 0.906 18.509 1.00 67.69 83 GLU A CA 1
ATOM 615 C C . GLU A 1 83 ? -1.483 0.314 17.612 1.00 67.69 83 GLU A C 1
ATOM 617 O O . GLU A 1 83 ? -2.066 -0.717 17.942 1.00 67.69 83 GLU A O 1
ATOM 622 N N . VAL A 1 84 ? -1.787 0.943 16.471 1.00 75.38 84 VAL A N 1
ATOM 623 C CA . VAL A 1 84 ? -2.837 0.435 15.569 1.00 75.38 84 VAL A CA 1
ATOM 624 C C . VAL A 1 84 ? -2.345 -0.811 14.839 1.00 75.38 84 VAL A C 1
ATOM 626 O O . VAL A 1 84 ? -3.073 -1.793 14.749 1.00 75.38 84 VAL A O 1
ATOM 629 N N . LEU A 1 85 ? -1.096 -0.803 14.367 1.00 73.75 85 LEU A N 1
ATOM 630 C CA . LEU A 1 85 ? -0.527 -1.924 13.619 1.00 73.75 85 LEU A CA 1
ATOM 631 C C . LEU A 1 85 ? -0.397 -3.187 14.482 1.00 73.75 85 LEU A C 1
ATOM 633 O O . LEU A 1 85 ? -0.634 -4.283 13.981 1.00 73.75 85 LEU A O 1
ATOM 637 N N . GLU A 1 86 ? -0.103 -3.053 15.781 1.00 74.38 86 GLU A N 1
ATOM 638 C CA . GLU A 1 86 ? 0.005 -4.190 16.714 1.00 74.38 86 GLU A CA 1
ATOM 639 C C . GLU A 1 86 ? -1.255 -5.068 16.791 1.00 74.38 86 GLU A C 1
ATOM 641 O O . GLU A 1 86 ? -1.157 -6.260 17.111 1.00 74.38 86 GLU A O 1
ATOM 646 N N . HIS A 1 87 ? -2.419 -4.495 16.479 1.00 77.12 87 HIS A N 1
ATOM 647 C CA . HIS A 1 87 ? -3.713 -5.178 16.470 1.00 77.12 87 HIS A CA 1
ATOM 648 C C . HIS A 1 87 ? -4.096 -5.709 15.079 1.00 77.12 87 HIS A C 1
ATOM 650 O O . HIS A 1 87 ? -4.997 -6.532 14.956 1.00 77.12 87 HIS A O 1
ATOM 656 N N . LEU A 1 88 ? -3.362 -5.317 14.035 1.00 78.06 88 LEU A N 1
ATOM 657 C CA . LEU A 1 88 ? -3.620 -5.656 12.633 1.00 78.06 88 LEU A CA 1
ATOM 658 C C . LEU A 1 88 ? -2.715 -6.788 12.116 1.00 78.06 88 LEU A C 1
ATOM 660 O O . LEU A 1 88 ? -2.445 -6.901 10.926 1.00 78.06 88 LEU A O 1
ATOM 664 N N . LYS A 1 89 ? -2.243 -7.666 13.007 1.00 81.06 89 LYS A N 1
ATOM 665 C CA . LYS A 1 89 ? -1.319 -8.772 12.675 1.00 81.0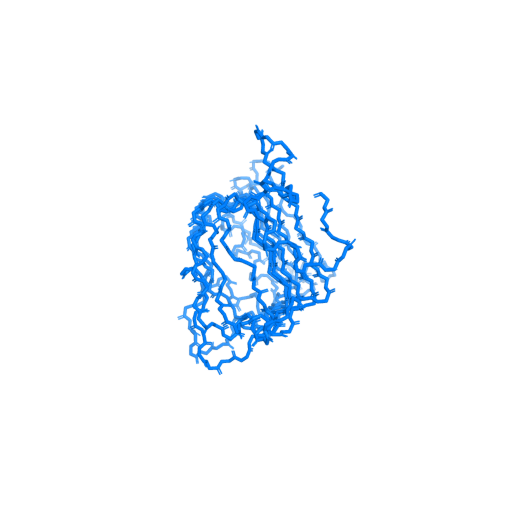6 89 LYS A CA 1
ATOM 666 C C . LYS A 1 89 ? -1.885 -9.782 11.672 1.00 81.06 89 LYS A C 1
ATOM 668 O O . LYS A 1 89 ? -1.111 -10.422 10.961 1.00 81.06 89 LYS A O 1
ATOM 673 N N . ALA A 1 90 ? -3.205 -9.942 11.652 1.00 87.94 90 ALA A N 1
ATOM 674 C CA . ALA A 1 90 ? -3.907 -10.844 10.748 1.00 87.94 90 ALA A CA 1
ATOM 675 C C . ALA A 1 90 ? -4.251 -10.202 9.396 1.00 87.94 90 ALA A C 1
ATOM 677 O O . ALA A 1 90 ? -4.721 -10.920 8.523 1.00 87.94 90 ALA A O 1
ATOM 678 N N . VAL A 1 91 ? -4.015 -8.895 9.210 1.00 89.88 91 VAL A N 1
ATOM 679 C CA . VAL A 1 91 ? -4.388 -8.205 7.971 1.00 89.88 91 VAL A CA 1
ATOM 680 C C . VAL A 1 91 ? -3.562 -8.748 6.813 1.00 89.88 91 VAL A C 1
ATOM 682 O O . VAL A 1 91 ? -2.333 -8.709 6.842 1.00 89.88 91 VAL A O 1
ATOM 685 N N . GLU A 1 92 ? -4.268 -9.228 5.797 1.00 91.56 92 GLU A N 1
ATOM 686 C CA . GLU A 1 92 ? -3.733 -9.729 4.534 1.00 91.56 92 GLU A CA 1
ATOM 687 C C . GLU A 1 92 ? -3.950 -8.711 3.405 1.00 91.56 92 GLU A C 1
ATOM 689 O O . GLU A 1 92 ? -3.092 -8.581 2.532 1.00 91.56 92 GL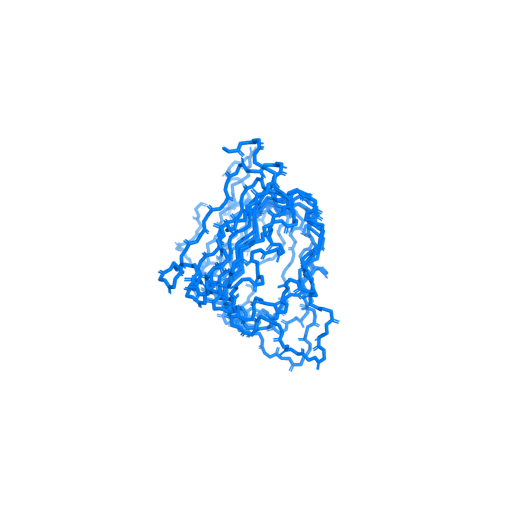U A O 1
ATOM 694 N N . ASP A 1 93 ? -5.058 -7.959 3.447 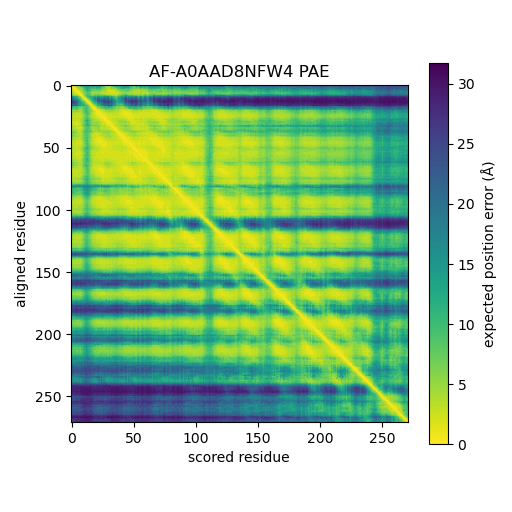1.00 93.62 93 ASP A N 1
ATOM 695 C CA . ASP A 1 93 ? -5.457 -6.952 2.454 1.00 93.62 93 ASP A CA 1
ATOM 696 C C . ASP A 1 93 ? -5.657 -5.581 3.123 1.00 93.62 93 ASP A C 1
ATOM 698 O O . ASP A 1 93 ? -6.615 -5.365 3.873 1.00 93.62 93 ASP A O 1
ATOM 702 N N . LEU A 1 94 ? -4.736 -4.651 2.853 1.00 93.19 94 LEU A N 1
ATOM 703 C CA . LEU A 1 94 ? -4.778 -3.271 3.334 1.00 93.19 94 LEU A CA 1
ATOM 704 C C . LEU A 1 94 ? -5.033 -2.303 2.178 1.00 93.19 94 LEU A C 1
ATOM 706 O O . LEU A 1 94 ? -4.238 -2.198 1.243 1.00 93.19 94 LEU A O 1
ATOM 710 N N . ARG A 1 95 ? -6.105 -1.518 2.286 1.00 95.88 95 ARG A N 1
ATOM 711 C CA . ARG A 1 95 ? -6.468 -0.489 1.307 1.00 95.88 95 ARG A CA 1
ATOM 712 C C . ARG A 1 95 ? -6.599 0.857 1.988 1.00 95.88 95 ARG A C 1
ATOM 714 O O . ARG A 1 95 ? -7.371 0.997 2.931 1.00 95.88 95 ARG A O 1
ATOM 721 N N . ILE A 1 96 ? -5.862 1.847 1.502 1.00 96.12 96 ILE A N 1
ATOM 722 C CA . ILE A 1 96 ? -5.894 3.220 2.000 1.00 96.12 96 ILE A CA 1
ATOM 723 C C . ILE A 1 96 ? -6.209 4.140 0.825 1.00 96.12 96 ILE A C 1
ATOM 725 O O . ILE A 1 96 ? -5.580 4.044 -0.228 1.00 96.12 96 ILE A O 1
ATOM 729 N N . SER A 1 97 ? -7.212 5.001 0.961 1.00 97.38 97 SER A N 1
ATOM 730 C CA . SER A 1 97 ? -7.636 5.911 -0.102 1.00 97.38 97 SER A CA 1
ATOM 731 C C . SER A 1 97 ? -7.975 7.305 0.421 1.00 97.38 97 SER A C 1
ATOM 733 O O . SER A 1 97 ? -8.448 7.453 1.544 1.00 97.38 97 SER A O 1
ATOM 735 N N . HIS A 1 98 ? -7.691 8.342 -0.369 1.00 96.88 98 HIS A N 1
ATOM 736 C CA . HIS A 1 98 ? -8.087 9.736 -0.104 1.00 96.88 98 HIS A CA 1
ATOM 737 C C . HIS A 1 98 ? -7.651 10.291 1.274 1.00 96.88 98 HIS A C 1
ATOM 739 O O . HIS A 1 98 ? -8.237 11.237 1.805 1.00 96.88 98 HIS A O 1
ATOM 745 N N . CYS A 1 99 ? -6.611 9.720 1.892 1.00 95.62 99 CYS A N 1
ATOM 746 C CA . CYS A 1 99 ? -6.067 10.188 3.168 1.00 95.62 99 CYS A CA 1
ATOM 747 C C . CYS A 1 99 ? -5.013 11.277 2.934 1.00 95.62 99 CYS A C 1
ATOM 749 O O . CYS A 1 99 ? -3.812 11.021 2.997 1.00 95.62 99 CYS A O 1
ATOM 751 N N . ALA A 1 100 ? -5.466 12.506 2.680 1.00 92.62 100 ALA A N 1
ATOM 752 C CA . ALA A 1 100 ? -4.602 13.625 2.293 1.00 92.62 100 ALA A CA 1
ATOM 753 C C . ALA A 1 100 ? -3.568 14.044 3.354 1.00 92.62 100 ALA A C 1
ATOM 755 O O . ALA A 1 100 ? -2.571 14.659 3.002 1.00 92.62 100 ALA A O 1
ATOM 756 N N . SER A 1 101 ? -3.781 13.735 4.639 1.00 94.38 101 SER A N 1
ATOM 757 C CA . SER A 1 101 ? -2.834 14.060 5.722 1.00 94.38 101 SER A CA 1
ATOM 758 C C . SER A 1 101 ? -1.834 12.946 6.037 1.00 94.38 101 SER A C 1
ATOM 760 O O . SER A 1 101 ? -0.947 13.173 6.857 1.00 94.38 101 SER A O 1
ATOM 762 N N . LEU A 1 102 ? -1.979 11.760 5.435 1.00 93.88 102 LEU A N 1
ATOM 763 C CA . LEU A 1 102 ? -1.126 10.611 5.722 1.00 93.88 102 LEU A CA 1
ATOM 764 C C . LEU A 1 102 ? 0.268 10.857 5.149 1.00 93.88 102 LEU A C 1
ATOM 766 O O . LEU A 1 102 ? 0.420 10.953 3.938 1.00 93.88 102 LEU A O 1
ATOM 770 N N . GLN A 1 103 ? 1.258 10.948 6.032 1.00 92.00 103 GLN A N 1
ATOM 771 C CA . GLN A 1 103 ? 2.659 11.213 5.713 1.00 92.00 103 GLN A CA 1
ATOM 772 C C . GLN A 1 103 ? 3.490 9.941 5.666 1.00 92.00 103 GLN A C 1
ATOM 774 O O . GLN A 1 103 ? 4.320 9.788 4.778 1.00 92.00 103 GLN A O 1
ATOM 779 N N . SER A 1 104 ? 3.272 9.017 6.600 1.00 88.25 104 SER A N 1
ATOM 780 C CA . SER A 1 104 ? 4.073 7.800 6.663 1.00 88.25 104 SER A CA 1
ATOM 781 C C . SER A 1 104 ? 3.283 6.571 7.082 1.00 88.25 104 SER A C 1
ATOM 783 O O . SER A 1 104 ? 2.367 6.630 7.910 1.00 88.25 104 SER A O 1
ATOM 785 N N . ILE A 1 105 ? 3.676 5.437 6.509 1.00 85.88 105 ILE A N 1
ATOM 786 C CA . ILE A 1 105 ? 3.261 4.103 6.934 1.00 85.88 105 ILE A CA 1
ATOM 787 C C . ILE A 1 105 ? 4.548 3.363 7.294 1.00 85.88 105 ILE A C 1
ATOM 789 O O . ILE A 1 105 ? 5.308 2.971 6.414 1.00 85.88 105 ILE A O 1
ATOM 793 N N . GLU A 1 106 ? 4.831 3.241 8.588 1.00 76.44 106 GLU A N 1
ATOM 794 C CA . GLU A 1 106 ? 6.126 2.770 9.087 1.00 76.44 106 GLU A CA 1
ATOM 795 C C . GLU A 1 106 ? 5.941 1.813 10.266 1.00 76.44 106 GLU A C 1
ATOM 797 O O . GLU A 1 106 ? 5.209 2.102 11.220 1.00 76.44 106 GLU A O 1
ATOM 802 N N . GLU A 1 107 ? 6.666 0.696 10.238 1.00 67.38 107 GLU A N 1
ATOM 803 C CA . GLU A 1 107 ? 6.841 -0.183 11.392 1.00 67.38 107 GLU A CA 1
ATOM 804 C C . GLU A 1 107 ? 8.146 0.192 12.117 1.00 67.38 107 GLU A C 1
ATOM 806 O O . GLU A 1 107 ? 9.230 0.148 11.539 1.00 67.38 107 GLU A O 1
ATOM 811 N N . LYS A 1 108 ? 8.050 0.628 13.383 1.00 55.94 108 LYS A N 1
ATOM 812 C CA . LYS A 1 108 ? 9.185 1.207 14.130 1.00 55.94 108 LYS A CA 1
ATOM 813 C C . LYS A 1 108 ? 10.241 0.198 14.597 1.00 55.94 108 LYS A C 1
ATOM 815 O O . LYS A 1 108 ? 11.331 0.634 14.950 1.00 55.94 108 LYS A O 1
ATOM 820 N N . ASP A 1 109 ? 9.968 -1.105 14.565 1.00 52.22 109 ASP A N 1
ATOM 821 C CA . ASP A 1 109 ? 10.900 -2.139 15.036 1.00 52.22 109 ASP A CA 1
ATOM 822 C C . ASP A 1 109 ? 11.220 -3.162 13.943 1.00 52.22 109 ASP A C 1
ATOM 824 O O . ASP A 1 109 ? 10.813 -4.320 13.967 1.00 52.22 109 ASP A O 1
ATOM 828 N N . VAL A 1 110 ? 12.043 -2.731 12.988 1.00 48.12 110 VAL A N 1
ATOM 829 C CA . VAL A 1 110 ? 12.574 -3.562 11.894 1.00 48.12 110 VAL A CA 1
ATOM 830 C C . VAL A 1 110 ? 13.409 -4.754 12.417 1.00 48.12 110 VAL A C 1
ATOM 832 O O . VAL A 1 110 ? 13.547 -5.763 11.731 1.00 48.12 110 VAL A O 1
ATOM 835 N N . ASN A 1 111 ? 13.900 -4.692 13.665 1.00 43.97 111 ASN A N 1
ATOM 836 C CA . ASN A 1 111 ? 14.648 -5.776 14.325 1.00 43.97 111 ASN A CA 1
ATOM 837 C C . ASN A 1 111 ? 13.770 -6.888 14.923 1.00 43.97 111 ASN A C 1
ATOM 839 O O . ASN A 1 111 ? 14.287 -7.936 15.311 1.00 43.97 111 ASN A O 1
ATOM 843 N N . MET A 1 112 ? 12.454 -6.696 14.993 1.00 44.72 112 MET A N 1
ATOM 844 C CA . MET A 1 112 ? 11.507 -7.741 15.358 1.00 44.72 112 MET A CA 1
ATOM 845 C C . MET A 1 112 ? 10.277 -7.600 14.469 1.00 44.72 112 MET A C 1
ATOM 847 O O . MET A 1 112 ? 9.287 -6.999 14.866 1.00 44.72 112 MET A O 1
ATOM 851 N N . ALA A 1 113 ? 10.348 -8.191 13.274 1.00 46.69 113 ALA A N 1
ATOM 852 C CA . ALA A 1 113 ? 9.238 -8.364 12.338 1.00 46.69 113 ALA A CA 1
ATOM 853 C C . ALA A 1 113 ? 8.037 -9.070 13.007 1.00 46.69 113 ALA A C 1
ATOM 855 O O . ALA A 1 113 ? 7.870 -10.289 12.895 1.00 46.69 113 ALA A O 1
ATOM 856 N N . ILE A 1 114 ? 7.231 -8.340 13.779 1.00 50.50 114 ILE A N 1
ATOM 857 C CA . ILE A 1 114 ? 6.130 -8.879 14.587 1.00 50.50 114 ILE A CA 1
ATOM 858 C C . ILE A 1 114 ? 4.782 -8.340 14.100 1.00 50.50 114 ILE A C 1
ATOM 860 O O . ILE A 1 114 ? 3.781 -9.047 14.249 1.00 50.50 114 ILE A O 1
ATOM 864 N N . SER A 1 115 ? 4.727 -7.157 13.487 1.00 57.72 115 SER A N 1
ATOM 865 C CA . SER A 1 115 ? 3.478 -6.557 13.029 1.00 57.72 115 SER A CA 1
ATOM 866 C C . SER A 1 115 ? 3.206 -6.885 11.556 1.00 57.72 115 SER A C 1
ATOM 868 O O . SER A 1 115 ? 4.108 -6.911 10.732 1.00 57.72 115 SER A O 1
ATOM 870 N N . MET A 1 116 ? 1.953 -7.211 11.225 1.00 61.31 116 MET A N 1
ATOM 871 C CA . MET A 1 116 ? 1.488 -7.510 9.855 1.00 61.31 116 MET A CA 1
ATOM 872 C C . MET A 1 116 ? 2.255 -8.610 9.078 1.00 61.31 116 MET A C 1
ATOM 874 O O . MET A 1 116 ? 2.482 -8.495 7.876 1.00 61.31 116 MET A O 1
ATOM 878 N N . LYS A 1 117 ? 2.610 -9.729 9.727 1.00 68.44 117 LYS A N 1
ATOM 879 C CA . LYS A 1 117 ? 3.273 -10.880 9.062 1.00 68.44 117 LYS A CA 1
ATOM 880 C C . LYS A 1 117 ? 2.494 -11.474 7.883 1.00 68.44 117 LYS A C 1
ATOM 882 O O . LYS A 1 117 ? 3.103 -12.119 7.030 1.00 68.44 117 LYS A O 1
ATOM 887 N N . SER A 1 118 ? 1.177 -11.301 7.891 1.00 77.81 118 SER A N 1
ATOM 888 C CA . SER A 1 118 ? 0.247 -11.899 6.928 1.00 77.81 118 SER A CA 1
ATOM 889 C C . SER A 1 118 ? -0.053 -10.978 5.744 1.00 77.81 118 SER A C 1
ATOM 891 O O . SER A 1 118 ? -0.757 -11.387 4.827 1.00 77.81 118 SER A O 1
ATOM 893 N N . LEU A 1 119 ? 0.471 -9.747 5.751 1.00 84.56 119 LEU A N 1
ATOM 894 C CA . LEU A 1 119 ? 0.144 -8.741 4.748 1.00 84.56 119 LEU A CA 1
ATOM 895 C C . LEU A 1 119 ? 0.632 -9.176 3.370 1.00 84.56 119 LEU A C 1
ATOM 897 O O . LEU A 1 119 ? 1.833 -9.285 3.141 1.00 84.56 119 LEU A O 1
ATOM 901 N N . ALA A 1 120 ? -0.312 -9.396 2.459 1.00 89.19 120 ALA A N 1
ATOM 902 C CA . ALA A 1 120 ? -0.059 -9.910 1.121 1.00 89.19 120 ALA A CA 1
ATOM 903 C C . ALA A 1 120 ? -0.403 -8.882 0.036 1.00 89.19 120 ALA A C 1
ATOM 905 O O . ALA A 1 120 ? 0.252 -8.850 -1.007 1.00 89.19 120 ALA A O 1
ATOM 906 N N . TYR A 1 121 ? -1.404 -8.036 0.280 1.00 91.38 121 TYR A N 1
ATOM 907 C CA . TYR A 1 121 ? -1.890 -7.034 -0.659 1.00 91.38 121 TYR A CA 1
ATOM 908 C C . TYR A 1 121 ? -1.970 -5.660 0.002 1.00 91.38 121 TYR A C 1
ATOM 910 O O . TYR A 1 121 ? -2.604 -5.489 1.045 1.00 91.38 121 TYR A O 1
ATOM 918 N N . VAL A 1 122 ? -1.360 -4.665 -0.640 1.00 91.62 122 VAL A N 1
ATOM 919 C CA . VAL A 1 122 ? -1.435 -3.268 -0.218 1.00 91.62 122 VAL A CA 1
ATOM 920 C C . VAL A 1 122 ? -1.816 -2.391 -1.398 1.00 91.62 122 VAL A C 1
ATOM 922 O O . VAL A 1 122 ? -1.126 -2.370 -2.418 1.00 91.62 122 VAL A O 1
ATOM 925 N N . LYS A 1 123 ? -2.892 -1.620 -1.237 1.00 94.19 123 LYS A N 1
ATOM 926 C CA . LYS A 1 123 ? -3.287 -0.569 -2.175 1.00 94.19 123 LYS A CA 1
ATOM 927 C C . LYS A 1 123 ? -3.356 0.779 -1.475 1.00 94.19 123 LYS A C 1
ATOM 929 O O . LYS A 1 123 ? -4.103 0.944 -0.516 1.00 94.19 123 LYS A O 1
ATOM 934 N N . ILE A 1 124 ? -2.628 1.754 -2.001 1.00 94.88 124 ILE A N 1
ATOM 935 C CA . ILE A 1 124 ? -2.653 3.141 -1.552 1.00 94.88 124 ILE A CA 1
ATOM 936 C C . ILE A 1 124 ? -3.045 4.015 -2.739 1.00 94.88 124 ILE A C 1
ATOM 938 O O . ILE A 1 124 ? -2.412 3.947 -3.790 1.00 94.88 124 ILE A O 1
ATOM 942 N N . ASN A 1 125 ? -4.103 4.807 -2.591 1.00 96.69 125 ASN A N 1
ATOM 943 C CA . ASN A 1 125 ? -4.622 5.649 -3.662 1.00 96.69 125 ASN A CA 1
ATOM 944 C C . ASN A 1 125 ? -4.931 7.067 -3.169 1.00 96.69 125 ASN A C 1
ATOM 946 O O . ASN A 1 125 ? -5.575 7.243 -2.141 1.00 96.69 125 ASN A O 1
ATOM 950 N N . ASP A 1 126 ? -4.525 8.081 -3.925 1.00 95.44 126 ASP A N 1
ATOM 951 C CA . ASP A 1 126 ? -4.858 9.490 -3.662 1.00 95.44 126 ASP A CA 1
ATOM 952 C C . ASP A 1 126 ? -4.491 9.956 -2.233 1.00 95.44 126 ASP A C 1
ATOM 954 O O . ASP A 1 126 ? -5.223 10.668 -1.542 1.00 95.44 126 ASP A O 1
ATOM 958 N N . CYS A 1 127 ? -3.333 9.501 -1.744 1.00 94.94 127 CYS A N 1
ATOM 959 C CA . CYS A 1 127 ? -2.728 9.973 -0.498 1.00 94.94 127 CYS A CA 1
ATOM 960 C C . CYS A 1 127 ? -1.673 11.030 -0.828 1.00 94.94 127 CYS A C 1
ATOM 962 O O . CYS A 1 127 ? -0.500 10.720 -1.040 1.00 94.94 127 CYS A O 1
ATOM 964 N N . THR A 1 128 ? -2.100 12.291 -0.899 1.00 92.88 128 THR A N 1
ATOM 965 C CA . THR A 1 128 ? -1.294 13.386 -1.460 1.00 92.88 128 THR A CA 1
ATOM 966 C C . THR A 1 128 ? -0.055 13.757 -0.656 1.00 92.88 128 THR A C 1
ATOM 968 O O . THR A 1 128 ? 0.909 14.232 -1.249 1.00 92.88 128 THR A O 1
ATOM 971 N N . SER A 1 129 ? -0.056 13.544 0.662 1.00 93.31 129 SER A N 1
ATOM 972 C CA . SER A 1 129 ? 1.075 13.858 1.549 1.00 93.31 129 SER A CA 1
ATOM 973 C C . SER A 1 129 ? 1.946 12.653 1.899 1.00 93.31 129 SER A C 1
ATOM 975 O O . SER A 1 129 ? 2.818 12.798 2.746 1.00 93.31 129 SER A O 1
ATOM 977 N N . LEU A 1 130 ? 1.731 11.485 1.284 1.00 90.75 130 LEU A N 1
ATOM 978 C CA . LEU A 1 130 ? 2.490 10.282 1.623 1.00 90.75 130 LEU A CA 1
ATOM 979 C C . LEU A 1 130 ? 3.948 10.424 1.175 1.00 90.75 130 LEU A C 1
ATOM 981 O O . LEU A 1 130 ? 4.222 10.496 -0.019 1.00 90.75 130 LEU A O 1
ATOM 985 N N . GLU A 1 131 ? 4.860 10.425 2.139 1.00 87.44 131 GLU A N 1
ATOM 986 C CA . GLU A 1 131 ? 6.301 10.613 1.970 1.00 87.44 131 GLU A CA 1
ATOM 987 C C . GLU A 1 131 ? 7.097 9.322 2.215 1.00 87.44 131 GLU A C 1
ATOM 989 O O . GLU A 1 131 ? 8.191 9.186 1.674 1.00 87.44 131 GLU A O 1
ATOM 994 N N . SER A 1 132 ? 6.590 8.350 2.987 1.00 82.19 132 SER A N 1
ATOM 995 C CA . SER A 1 132 ? 7.305 7.087 3.257 1.00 82.19 132 SER A CA 1
ATOM 996 C C . SER A 1 132 ? 6.391 5.862 3.400 1.00 82.19 132 SER A C 1
ATOM 998 O O . SER A 1 132 ? 5.280 5.942 3.936 1.00 82.19 132 SER A O 1
ATOM 1000 N N . TYR A 1 133 ? 6.875 4.708 2.922 1.00 80.31 133 TYR A N 1
ATOM 1001 C CA . TYR A 1 133 ? 6.214 3.406 3.015 1.00 80.31 133 TYR A CA 1
ATOM 1002 C C . TYR A 1 133 ? 7.222 2.300 3.381 1.00 80.31 133 TYR A C 1
ATOM 1004 O O . TYR A 1 133 ? 7.925 1.761 2.529 1.00 80.31 133 TYR A O 1
ATOM 1012 N N . SER A 1 134 ? 7.241 1.916 4.655 1.00 74.00 134 SER A N 1
ATOM 1013 C CA . SER A 1 134 ? 8.197 0.959 5.227 1.00 74.00 134 SER A CA 1
ATOM 1014 C C . SER A 1 134 ? 7.470 -0.178 5.956 1.00 74.00 134 SER A C 1
ATOM 1016 O O . SER A 1 134 ? 7.586 -0.323 7.174 1.00 74.00 134 SER A O 1
ATOM 1018 N N . CYS A 1 135 ? 6.680 -0.961 5.216 1.00 65.69 135 CYS A N 1
ATOM 1019 C CA . CYS A 1 135 ? 5.945 -2.136 5.711 1.00 65.69 135 CYS A CA 1
ATOM 1020 C C . CYS A 1 135 ? 6.599 -3.468 5.267 1.00 65.69 135 CYS A C 1
ATOM 1022 O O . CYS A 1 135 ? 7.383 -3.465 4.318 1.00 65.69 135 CYS A O 1
ATOM 1024 N N . PRO A 1 136 ? 6.326 -4.597 5.957 1.00 63.34 136 PRO A N 1
ATOM 1025 C CA . PRO A 1 136 ? 7.190 -5.785 5.959 1.00 63.34 136 PRO A CA 1
ATOM 1026 C C . PRO A 1 136 ? 7.282 -6.574 4.638 1.00 63.34 136 PRO A C 1
ATOM 1028 O O . PRO A 1 136 ? 6.429 -6.509 3.760 1.00 63.34 136 PRO A O 1
ATOM 1031 N N . ASN A 1 137 ? 8.319 -7.413 4.559 1.00 58.44 137 ASN A N 1
ATOM 1032 C CA . ASN A 1 137 ? 8.809 -8.149 3.378 1.00 58.44 137 ASN A CA 1
ATOM 1033 C C . ASN A 1 137 ? 7.927 -9.305 2.840 1.00 58.44 137 ASN A C 1
ATOM 1035 O O . ASN A 1 137 ? 8.356 -10.032 1.938 1.00 58.44 137 ASN A O 1
ATOM 1039 N N . ASN A 1 138 ? 6.706 -9.479 3.350 1.00 70.38 138 ASN A N 1
ATOM 1040 C CA . ASN A 1 138 ? 5.798 -10.569 2.951 1.00 70.38 138 ASN A CA 1
ATOM 1041 C C . ASN A 1 138 ? 4.710 -10.154 1.944 1.00 70.38 138 ASN A C 1
ATOM 1043 O O . ASN A 1 138 ? 3.866 -10.968 1.569 1.00 70.38 138 ASN A O 1
ATOM 1047 N N . ILE A 1 139 ? 4.739 -8.899 1.496 1.00 81.50 139 ILE A N 1
ATOM 1048 C CA . ILE A 1 139 ? 3.763 -8.385 0.539 1.00 81.50 139 ILE A CA 1
ATOM 1049 C C . ILE A 1 139 ? 4.021 -9.019 -0.825 1.00 81.50 139 ILE A C 1
ATOM 1051 O O . ILE A 1 139 ? 5.127 -8.941 -1.351 1.00 81.50 139 ILE A O 1
ATOM 1055 N N . ALA A 1 140 ? 2.975 -9.587 -1.419 1.00 88.12 140 ALA A N 1
ATOM 1056 C CA . ALA A 1 140 ? 2.999 -10.120 -2.773 1.00 88.12 140 ALA A CA 1
ATOM 1057 C C . ALA A 1 140 ? 2.636 -9.054 -3.815 1.00 88.12 140 ALA A C 1
ATOM 1059 O O . ALA A 1 140 ? 3.185 -9.079 -4.917 1.00 88.12 140 ALA A O 1
ATOM 1060 N N . ILE A 1 141 ? 1.726 -8.135 -3.470 1.00 89.62 141 ILE A N 1
ATOM 1061 C CA . ILE A 1 141 ? 1.176 -7.129 -4.381 1.00 89.62 141 ILE A CA 1
ATOM 1062 C C . ILE A 1 141 ? 1.170 -5.751 -3.717 1.00 89.62 141 ILE A C 1
ATOM 1064 O O . ILE A 1 141 ? 0.542 -5.559 -2.674 1.00 89.62 141 ILE A O 1
ATOM 1068 N N . LEU A 1 142 ? 1.808 -4.778 -4.365 1.00 89.69 142 LEU A N 1
ATOM 1069 C CA . LEU A 1 142 ? 1.825 -3.381 -3.942 1.00 89.69 142 LEU A CA 1
ATOM 1070 C C . LEU A 1 142 ? 1.319 -2.482 -5.070 1.00 89.69 142 LEU A C 1
ATOM 1072 O O . LEU A 1 142 ? 1.837 -2.497 -6.184 1.00 89.69 142 LEU A O 1
ATOM 1076 N N . THR A 1 143 ? 0.300 -1.683 -4.773 1.00 92.25 143 THR A N 1
ATOM 1077 C CA . THR A 1 143 ? -0.287 -0.706 -5.695 1.00 92.25 143 THR A CA 1
ATOM 1078 C C . THR A 1 143 ? -0.266 0.681 -5.062 1.00 92.25 143 THR A C 1
ATOM 1080 O O . THR A 1 143 ? -0.855 0.874 -4.002 1.00 92.25 143 THR A O 1
ATOM 1083 N N . ILE A 1 144 ? 0.390 1.645 -5.708 1.00 91.44 144 ILE A N 1
ATOM 1084 C CA . ILE A 1 144 ? 0.447 3.050 -5.281 1.00 91.44 144 ILE A CA 1
ATOM 1085 C C . ILE A 1 144 ? -0.019 3.932 -6.441 1.00 91.44 144 ILE A C 1
ATOM 1087 O O . ILE A 1 144 ? 0.581 3.934 -7.512 1.00 91.44 144 ILE A O 1
ATOM 1091 N N . GLU A 1 145 ? -1.102 4.676 -6.243 1.00 93.44 145 GLU A N 1
ATOM 1092 C CA . GLU A 1 145 ? -1.766 5.455 -7.293 1.00 93.44 145 GLU A CA 1
ATOM 1093 C C . GLU A 1 145 ? -2.034 6.884 -6.806 1.00 93.44 145 GLU A C 1
ATOM 1095 O O . GLU A 1 145 ? -2.499 7.093 -5.689 1.00 93.44 145 GLU A O 1
ATOM 1100 N N . CYS A 1 146 ? -1.769 7.890 -7.641 1.00 93.50 146 CYS A N 1
ATOM 1101 C CA . CYS A 1 146 ? -2.073 9.298 -7.344 1.00 93.50 146 CYS A CA 1
ATOM 1102 C C . CYS A 1 146 ? -1.454 9.813 -6.023 1.00 93.50 146 CYS A C 1
ATOM 1104 O O . CYS A 1 146 ? -2.053 10.623 -5.319 1.00 93.50 146 CYS A O 1
ATOM 1106 N N . CYS A 1 147 ? -0.248 9.357 -5.676 1.00 91.88 147 CYS A N 1
ATOM 1107 C CA . CYS A 1 147 ? 0.500 9.803 -4.497 1.00 91.88 147 CYS A CA 1
ATOM 1108 C C . CYS A 1 147 ? 1.671 10.709 -4.917 1.00 91.88 147 CYS A C 1
ATOM 1110 O O . CYS A 1 147 ? 2.792 10.232 -5.059 1.00 91.88 147 CYS A O 1
ATOM 1112 N N . PRO A 1 148 ? 1.468 12.018 -5.142 1.00 88.88 148 PRO A N 1
ATOM 1113 C CA . PRO A 1 148 ? 2.505 12.888 -5.690 1.00 88.88 148 PRO A CA 1
ATOM 1114 C C . PRO A 1 148 ? 3.706 13.123 -4.769 1.00 88.88 148 PRO A C 1
ATOM 1116 O O . PRO A 1 148 ? 4.748 13.494 -5.292 1.00 88.88 148 PRO A O 1
ATOM 1119 N N . SER A 1 149 ? 3.599 12.945 -3.447 1.00 86.69 149 SER A N 1
ATOM 1120 C CA . SER A 1 149 ? 4.695 13.231 -2.497 1.00 86.69 149 SER A CA 1
ATOM 1121 C C . SER A 1 149 ? 5.659 12.063 -2.262 1.00 86.69 149 SER A C 1
ATOM 1123 O O . SER A 1 149 ? 6.708 12.263 -1.652 1.00 86.69 149 SER A O 1
ATOM 1125 N N . ILE A 1 150 ? 5.345 10.864 -2.762 1.00 82.00 150 ILE A N 1
ATOM 1126 C CA . ILE A 1 150 ? 6.188 9.683 -2.553 1.00 82.00 150 ILE A CA 1
ATOM 1127 C C . ILE A 1 150 ? 7.451 9.751 -3.427 1.00 82.00 150 ILE A C 1
ATOM 1129 O O . ILE A 1 150 ? 7.432 10.280 -4.542 1.00 82.00 150 ILE A O 1
ATOM 1133 N N . THR A 1 151 ? 8.556 9.207 -2.919 1.00 75.12 151 THR A N 1
ATOM 1134 C CA . THR A 1 151 ? 9.890 9.224 -3.549 1.00 75.12 151 THR A CA 1
ATOM 1135 C C . THR A 1 151 ? 10.509 7.819 -3.543 1.00 75.12 151 THR A C 1
ATOM 1137 O O . THR A 1 151 ? 10.014 6.936 -2.853 1.00 75.12 151 THR A O 1
ATOM 1140 N N . SER A 1 152 ? 11.597 7.551 -4.275 1.00 64.38 152 SER A N 1
ATOM 1141 C CA . SER A 1 152 ? 12.247 6.221 -4.230 1.00 64.38 152 SER A CA 1
ATOM 1142 C C . SER A 1 152 ? 12.803 5.846 -2.858 1.00 64.38 152 SER A C 1
ATOM 1144 O O . SER A 1 152 ? 12.770 4.675 -2.489 1.00 64.38 152 SER A O 1
ATOM 1146 N N . SER A 1 153 ? 13.292 6.821 -2.086 1.00 60.38 153 SER A N 1
ATOM 1147 C CA . SER A 1 153 ? 13.768 6.617 -0.710 1.00 60.38 153 SER A CA 1
ATOM 1148 C C . SER A 1 153 ? 12.661 6.207 0.258 1.00 60.38 153 SER A C 1
ATOM 1150 O O . SER A 1 153 ? 12.940 5.851 1.398 1.00 60.38 153 SER A O 1
ATOM 1152 N N . SER A 1 154 ? 11.406 6.274 -0.186 1.00 59.56 154 SER A N 1
ATOM 1153 C CA . SER A 1 154 ? 10.243 5.871 0.586 1.00 59.56 154 SER A CA 1
ATOM 1154 C C . SER A 1 154 ? 10.115 4.356 0.720 1.00 59.56 154 SER A C 1
ATOM 1156 O O . SER A 1 154 ? 9.356 3.941 1.583 1.00 59.56 154 SER A O 1
ATOM 1158 N N . PHE A 1 155 ? 10.800 3.555 -0.108 1.00 66.06 155 PHE A N 1
ATOM 1159 C CA . PHE A 1 155 ? 10.764 2.089 -0.050 1.00 66.06 155 PHE A CA 1
ATOM 1160 C C . PHE A 1 155 ? 11.888 1.529 0.840 1.00 66.06 155 PHE A C 1
ATOM 1162 O O . PHE A 1 155 ? 12.987 2.087 0.861 1.00 66.06 155 PHE A O 1
ATOM 1169 N N . PRO A 1 156 ? 11.666 0.399 1.535 1.00 59.84 156 PRO A N 1
ATOM 1170 C CA . PRO A 1 156 ? 12.667 -0.178 2.423 1.00 59.84 156 PRO A CA 1
ATOM 1171 C C . PRO A 1 156 ? 13.908 -0.662 1.651 1.00 59.84 156 PRO A C 1
ATOM 1173 O O . PRO A 1 156 ? 13.815 -1.475 0.731 1.00 59.84 156 PRO A O 1
ATOM 1176 N N . THR A 1 157 ? 15.088 -0.198 2.066 1.00 54.31 157 THR A N 1
ATOM 1177 C CA . THR A 1 157 ? 16.387 -0.822 1.768 1.00 54.31 157 THR A CA 1
ATOM 1178 C C . THR A 1 157 ? 16.579 -1.988 2.733 1.00 54.31 157 THR A C 1
ATOM 1180 O O . THR A 1 157 ? 16.869 -1.778 3.910 1.00 54.31 157 THR A O 1
ATOM 1183 N N . MET A 1 158 ? 16.340 -3.212 2.270 1.00 54.44 158 MET A N 1
ATOM 1184 C CA . MET A 1 158 ? 16.491 -4.431 3.070 1.00 54.44 158 MET A CA 1
ATOM 1185 C C . MET A 1 158 ? 17.551 -5.322 2.422 1.00 54.44 158 MET A C 1
ATOM 1187 O O . MET A 1 158 ? 17.284 -5.993 1.422 1.00 54.44 158 MET A O 1
ATOM 1191 N N . ASP A 1 159 ? 18.745 -5.315 3.012 1.00 53.53 159 ASP A N 1
ATOM 1192 C CA . ASP A 1 159 ? 19.901 -6.087 2.545 1.00 53.53 159 ASP A CA 1
ATOM 1193 C C . ASP A 1 159 ? 19.837 -7.578 2.955 1.00 53.53 159 ASP A C 1
ATOM 1195 O O . ASP A 1 159 ? 20.534 -8.398 2.364 1.00 53.53 159 ASP A O 1
ATOM 1199 N N . ASP A 1 160 ? 18.950 -7.962 3.890 1.00 47.62 160 ASP A N 1
ATOM 1200 C CA . ASP A 1 160 ? 19.024 -9.274 4.566 1.00 47.62 160 ASP A CA 1
ATOM 1201 C C . ASP A 1 160 ? 17.815 -10.219 4.394 1.00 47.62 160 ASP A C 1
ATOM 1203 O O . ASP A 1 160 ? 17.892 -11.375 4.820 1.00 47.62 160 ASP A O 1
ATOM 1207 N N . LEU A 1 161 ? 16.698 -9.803 3.775 1.00 52.00 161 LEU A N 1
ATOM 1208 C CA . LEU A 1 161 ? 15.534 -10.688 3.595 1.00 52.00 161 LEU A CA 1
ATOM 1209 C C . LEU A 1 161 ? 15.038 -10.717 2.142 1.00 52.00 161 LEU A C 1
ATOM 1211 O O . LEU A 1 161 ? 14.838 -9.655 1.551 1.00 52.00 161 LEU A O 1
ATOM 1215 N N . PRO A 1 162 ? 14.803 -11.907 1.550 1.00 55.72 162 PRO A N 1
ATOM 1216 C CA . PRO A 1 162 ? 14.228 -11.995 0.217 1.00 55.72 162 PRO A CA 1
ATOM 1217 C C . PRO A 1 162 ? 12.818 -11.408 0.234 1.00 55.72 162 PRO A C 1
ATOM 1219 O O . PRO A 1 162 ? 11.959 -11.834 1.007 1.00 55.72 162 PRO A O 1
ATOM 1222 N N . SER A 1 163 ? 12.579 -10.427 -0.631 1.00 68.75 163 SER A N 1
ATOM 1223 C CA . SER A 1 163 ? 11.234 -9.918 -0.857 1.00 68.75 163 SER A CA 1
ATOM 1224 C C . SER A 1 163 ? 10.360 -10.997 -1.489 1.00 68.75 163 SER A C 1
ATOM 1226 O O . SER A 1 163 ? 10.820 -11.786 -2.315 1.00 68.75 163 SER A O 1
ATOM 1228 N N . THR A 1 164 ? 9.085 -11.019 -1.126 1.00 76.38 164 THR A N 1
ATOM 1229 C CA . THR A 1 164 ? 8.065 -11.878 -1.748 1.00 76.38 164 THR A CA 1
ATOM 1230 C C . THR A 1 164 ? 7.229 -11.137 -2.790 1.00 76.38 164 THR A C 1
ATOM 1232 O O . THR A 1 164 ? 6.291 -11.718 -3.344 1.00 76.38 164 THR A O 1
ATOM 1235 N N . LEU A 1 165 ? 7.577 -9.879 -3.090 1.00 82.12 165 LEU A N 1
ATOM 1236 C CA . LEU A 1 165 ? 6.800 -9.054 -3.997 1.00 82.12 1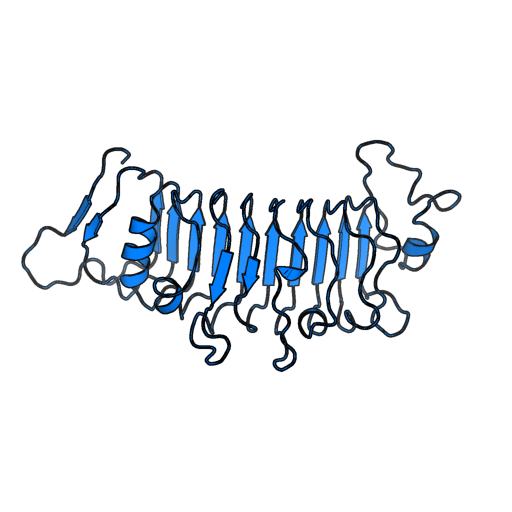65 LEU A CA 1
ATOM 1237 C C . LEU A 1 165 ? 6.867 -9.606 -5.420 1.00 82.12 165 LEU A C 1
ATOM 1239 O O . LEU A 1 165 ? 7.933 -9.685 -6.027 1.00 82.12 165 LEU A O 1
ATOM 1243 N N . ASN A 1 166 ? 5.701 -9.959 -5.953 1.00 88.12 166 ASN A N 1
ATOM 1244 C CA . ASN A 1 166 ? 5.537 -10.407 -7.328 1.00 88.12 166 ASN A CA 1
ATOM 1245 C C . ASN A 1 166 ? 5.005 -9.277 -8.214 1.00 88.12 166 ASN A C 1
ATOM 1247 O O . ASN A 1 166 ? 5.394 -9.204 -9.380 1.00 88.12 166 ASN A O 1
ATOM 1251 N N . ASP A 1 167 ? 4.162 -8.397 -7.666 1.00 89.12 167 ASP A N 1
ATOM 1252 C CA . ASP A 1 167 ? 3.377 -7.451 -8.453 1.00 89.12 167 ASP A CA 1
ATOM 1253 C C . ASP A 1 167 ? 3.542 -6.033 -7.891 1.00 89.12 167 ASP A C 1
ATOM 1255 O O . ASP A 1 167 ? 3.214 -5.759 -6.733 1.00 89.12 167 ASP A O 1
ATOM 1259 N N . LEU A 1 168 ? 4.020 -5.113 -8.730 1.00 88.19 168 LEU A N 1
ATOM 1260 C CA . LEU A 1 168 ? 4.168 -3.701 -8.395 1.00 88.19 168 LEU A CA 1
ATOM 1261 C C . LEU A 1 168 ? 3.436 -2.843 -9.415 1.00 88.19 168 LEU A C 1
ATOM 1263 O O . LEU A 1 168 ? 3.728 -2.897 -10.608 1.00 88.19 168 LEU A O 1
ATOM 1267 N N . THR A 1 169 ? 2.517 -2.013 -8.934 1.00 90.31 169 THR A N 1
ATOM 1268 C CA . THR A 1 169 ? 1.850 -0.991 -9.741 1.00 90.31 169 THR A CA 1
ATOM 1269 C C . THR A 1 169 ? 2.089 0.380 -9.133 1.00 90.31 169 THR A C 1
ATOM 1271 O O . THR A 1 169 ? 1.777 0.607 -7.967 1.00 90.31 169 THR A O 1
ATOM 1274 N N . ILE A 1 170 ? 2.634 1.300 -9.924 1.00 89.00 170 ILE A N 1
ATOM 1275 C CA . ILE A 1 170 ? 2.860 2.691 -9.529 1.00 89.00 170 ILE A CA 1
ATOM 1276 C C . ILE A 1 170 ? 2.249 3.590 -10.600 1.00 89.00 170 ILE A C 1
ATOM 1278 O O . ILE A 1 170 ? 2.647 3.518 -11.760 1.00 89.00 170 ILE A O 1
ATOM 1282 N N . SER A 1 171 ? 1.311 4.463 -10.231 1.00 90.56 171 SER A N 1
ATOM 1283 C CA . SER A 1 171 ? 0.731 5.416 -11.180 1.00 90.56 171 SER A CA 1
ATOM 1284 C C . SER A 1 171 ? 0.609 6.834 -10.632 1.00 90.56 171 SER A C 1
ATOM 1286 O O . SER A 1 171 ? 0.316 7.034 -9.453 1.00 90.56 171 SER A O 1
ATOM 1288 N N . LYS A 1 172 ? 0.821 7.837 -11.496 1.00 87.44 172 LYS A N 1
ATOM 1289 C CA . LYS A 1 172 ? 0.580 9.267 -11.213 1.00 87.44 172 LYS A CA 1
ATOM 1290 C C . LYS A 1 172 ? 1.241 9.763 -9.913 1.00 87.44 172 LYS A C 1
ATOM 1292 O O . LYS A 1 172 ? 0.622 10.443 -9.098 1.00 87.44 172 LYS A O 1
ATOM 1297 N N . CYS A 1 173 ? 2.494 9.371 -9.698 1.00 85.88 173 CYS A N 1
ATOM 1298 C CA . CYS A 1 173 ? 3.319 9.782 -8.560 1.00 85.88 173 CYS A CA 1
ATOM 1299 C C . CYS A 1 173 ? 4.422 10.740 -9.044 1.00 85.88 173 CYS A C 1
ATOM 1301 O O . CYS A 1 173 ? 5.517 10.317 -9.414 1.00 85.88 173 CYS A O 1
ATOM 1303 N N . ASP A 1 174 ? 4.122 12.040 -9.079 1.00 81.19 174 ASP A N 1
ATOM 1304 C CA . ASP A 1 174 ? 4.932 13.043 -9.789 1.00 81.19 174 ASP A CA 1
ATOM 1305 C C . ASP A 1 174 ? 6.334 13.277 -9.206 1.00 81.19 174 ASP A C 1
ATOM 1307 O O . ASP A 1 174 ? 7.278 13.551 -9.957 1.00 81.19 174 ASP A O 1
ATOM 1311 N N . ASN A 1 175 ? 6.501 13.170 -7.881 1.00 77.38 175 ASN A N 1
ATOM 1312 C CA . ASN A 1 175 ? 7.811 13.326 -7.246 1.00 77.38 175 ASN A CA 1
ATOM 1313 C C . ASN A 1 175 ? 8.626 12.039 -7.163 1.00 77.38 175 ASN A C 1
ATOM 1315 O O . ASN A 1 175 ? 9.767 12.111 -6.707 1.00 77.38 175 ASN A O 1
ATOM 1319 N N . MET A 1 176 ? 8.099 10.917 -7.659 1.00 71.56 176 MET A N 1
ATOM 1320 C CA . MET A 1 176 ? 8.804 9.642 -7.671 1.00 71.56 176 MET A CA 1
ATOM 1321 C C . MET A 1 176 ? 10.007 9.721 -8.620 1.00 71.56 176 MET A C 1
ATOM 1323 O O . MET A 1 176 ? 9.914 9.444 -9.817 1.00 71.56 176 MET A O 1
ATOM 1327 N N . GLU A 1 177 ? 11.161 10.117 -8.089 1.00 67.44 177 GLU A N 1
ATOM 1328 C CA . GLU A 1 177 ? 12.446 9.818 -8.707 1.00 67.44 177 GLU A CA 1
ATOM 1329 C C . GLU A 1 177 ? 12.675 8.340 -8.504 1.00 67.44 177 GLU A C 1
ATOM 1331 O O . GLU A 1 177 ? 12.736 7.872 -7.381 1.00 67.44 177 GLU A O 1
ATOM 1336 N N . VAL A 1 178 ? 12.730 7.584 -9.585 1.00 59.56 178 VAL A N 1
ATOM 1337 C CA . VAL A 1 178 ? 12.861 6.139 -9.507 1.00 59.56 178 VAL A CA 1
ATOM 1338 C C . VAL A 1 178 ? 14.353 5.802 -9.498 1.00 59.56 178 VAL A C 1
ATOM 1340 O O . VAL A 1 178 ? 14.916 5.277 -10.450 1.00 59.56 178 VAL A O 1
ATOM 1343 N N . SER A 1 179 ? 15.039 6.187 -8.424 1.00 55.25 179 SER A N 1
ATOM 1344 C CA . SER A 1 179 ? 16.335 5.603 -8.087 1.00 55.25 179 SER A CA 1
ATOM 1345 C C . SER A 1 179 ? 16.049 4.357 -7.272 1.00 55.25 179 SER A C 1
ATOM 1347 O O . SER A 1 179 ? 16.056 4.393 -6.050 1.00 55.25 179 SER A O 1
ATOM 1349 N N . TRP A 1 180 ? 15.703 3.259 -7.942 1.00 57.91 180 TRP A N 1
ATOM 1350 C CA . TRP A 1 180 ? 15.657 1.972 -7.264 1.00 57.91 180 TRP A CA 1
ATOM 1351 C C . TRP A 1 180 ? 17.077 1.704 -6.744 1.00 57.91 180 TRP A C 1
ATOM 1353 O O . TRP A 1 180 ? 17.985 1.512 -7.562 1.00 57.91 180 TRP A O 1
ATOM 1363 N N . PRO A 1 181 ? 17.333 1.726 -5.428 1.00 48.84 181 PRO A N 1
ATOM 1364 C CA . PRO A 1 181 ? 18.586 1.180 -4.944 1.00 48.84 181 PRO A CA 1
ATOM 1365 C C . PRO A 1 181 ? 18.593 -0.316 -5.308 1.00 48.84 181 PRO A C 1
ATOM 1367 O O . PRO A 1 181 ? 17.540 -0.879 -5.629 1.00 48.84 181 PRO A O 1
ATOM 1370 N N . LEU A 1 182 ? 19.770 -0.948 -5.342 1.00 51.78 182 LEU A N 1
ATOM 1371 C CA . LEU A 1 182 ? 19.921 -2.393 -5.556 1.00 51.78 182 LEU A CA 1
ATOM 1372 C C . LEU A 1 182 ? 19.218 -3.153 -4.419 1.00 51.78 182 LEU A C 1
ATOM 1374 O O . LEU A 1 182 ? 19.846 -3.638 -3.488 1.00 51.78 182 LEU A O 1
ATOM 1378 N N . ASN A 1 183 ? 17.895 -3.210 -4.475 1.00 56.81 183 ASN A N 1
ATOM 1379 C CA . ASN A 1 183 ? 17.056 -3.748 -3.430 1.00 56.81 183 ASN A CA 1
ATOM 1380 C C . ASN A 1 183 ? 16.646 -5.155 -3.849 1.00 56.81 183 ASN A C 1
ATOM 1382 O O . ASN A 1 183 ? 16.153 -5.377 -4.959 1.00 56.81 183 ASN A O 1
ATOM 1386 N N . SER A 1 184 ? 16.756 -6.087 -2.907 1.00 60.97 184 SER A N 1
ATOM 1387 C CA . SER A 1 184 ? 16.206 -7.447 -2.981 1.00 60.97 184 SER A CA 1
ATOM 1388 C C . SER A 1 184 ? 14.724 -7.491 -3.403 1.00 60.97 184 SER A C 1
ATOM 1390 O O . SER A 1 184 ? 14.258 -8.504 -3.920 1.00 60.97 184 SER A O 1
ATOM 1392 N N . PHE A 1 185 ? 13.999 -6.376 -3.243 1.00 65.75 185 PHE A N 1
ATOM 1393 C CA . PHE A 1 185 ? 12.615 -6.155 -3.670 1.00 65.75 185 PHE A CA 1
ATOM 1394 C C . PHE A 1 185 ? 12.346 -6.431 -5.151 1.00 65.75 185 PHE A C 1
ATOM 1396 O O . PHE A 1 185 ? 11.330 -7.029 -5.494 1.00 65.75 185 PHE A O 1
ATOM 1403 N N . LEU A 1 186 ? 13.253 -6.020 -6.038 1.00 71.50 186 LEU A N 1
ATOM 1404 C CA . LEU A 1 186 ? 13.040 -6.157 -7.480 1.00 71.50 186 LEU A CA 1
ATOM 1405 C C . LEU A 1 186 ? 13.354 -7.564 -7.997 1.00 71.50 186 LEU A C 1
ATOM 1407 O O . LEU A 1 186 ? 12.831 -7.963 -9.036 1.00 71.50 186 LEU A O 1
ATOM 1411 N N . LEU A 1 187 ? 14.153 -8.335 -7.253 1.00 74.44 187 LEU A N 1
ATOM 1412 C CA . LEU A 1 187 ? 14.607 -9.659 -7.680 1.00 74.44 187 LEU A CA 1
ATOM 1413 C C . LEU A 1 187 ? 13.463 -10.674 -7.762 1.00 74.44 187 LEU A C 1
ATOM 1415 O O . LEU A 1 187 ? 13.527 -11.581 -8.586 1.00 74.44 187 LEU A O 1
ATOM 1419 N N . SER A 1 188 ? 12.419 -10.535 -6.945 1.00 78.50 188 SER A N 1
ATOM 1420 C CA . SER A 1 188 ? 11.252 -11.434 -6.951 1.00 78.50 188 SER A CA 1
ATOM 1421 C C . SER A 1 188 ? 10.137 -10.986 -7.899 1.00 78.50 188 SER A C 1
ATOM 1423 O O . SER A 1 188 ? 9.188 -11.739 -8.134 1.00 78.50 188 SER A O 1
ATOM 1425 N N . LEU A 1 189 ? 10.260 -9.782 -8.463 1.00 82.69 189 LEU A N 1
ATOM 1426 C CA . LEU A 1 189 ? 9.195 -9.128 -9.203 1.00 82.69 189 LEU A CA 1
ATOM 1427 C 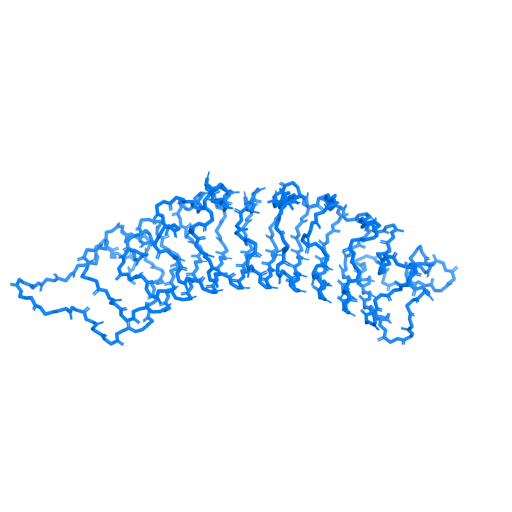C . LEU A 1 189 ? 8.911 -9.837 -10.530 1.00 82.69 189 LEU A C 1
ATOM 1429 O O . LEU A 1 189 ? 9.809 -10.070 -11.338 1.00 82.69 189 LEU A O 1
ATOM 1433 N N . LYS A 1 190 ? 7.634 -10.141 -10.767 1.00 86.50 190 LYS A N 1
ATOM 1434 C CA . LYS A 1 190 ? 7.122 -10.780 -11.987 1.00 86.50 190 LYS A CA 1
ATOM 1435 C C . LYS A 1 190 ? 6.313 -9.821 -12.846 1.00 86.50 190 LYS A C 1
ATOM 1437 O O . LYS A 1 190 ? 6.370 -9.932 -14.068 1.00 86.50 190 LYS A O 1
ATOM 1442 N N . TYR A 1 191 ? 5.594 -8.889 -12.231 1.00 87.06 191 TYR A N 1
ATOM 1443 C CA . TYR A 1 191 ? 4.721 -7.948 -12.920 1.00 87.06 191 TYR A CA 1
ATOM 1444 C C . TYR A 1 191 ? 5.031 -6.531 -12.446 1.00 87.06 191 TYR A C 1
ATOM 1446 O O . TYR A 1 191 ? 4.933 -6.225 -11.258 1.00 87.06 191 TYR A O 1
ATOM 1454 N N . LEU A 1 192 ? 5.406 -5.663 -13.383 1.00 86.12 192 LEU A N 1
ATOM 1455 C CA . LEU A 1 192 ? 5.676 -4.254 -13.123 1.00 86.12 192 LEU A CA 1
ATOM 1456 C C . LEU A 1 192 ? 4.804 -3.394 -14.029 1.00 86.12 192 LEU A C 1
ATOM 1458 O O . LEU A 1 192 ? 4.906 -3.479 -15.251 1.00 86.12 192 LEU A O 1
ATOM 1462 N N . SER A 1 193 ? 3.974 -2.550 -13.428 1.00 87.81 193 SER A N 1
ATOM 1463 C CA . SER A 1 193 ? 3.170 -1.553 -14.125 1.00 87.81 193 SER A CA 1
ATOM 1464 C C . SER A 1 193 ? 3.535 -0.159 -13.634 1.00 87.81 193 SER A C 1
ATOM 1466 O O . SER A 1 193 ? 3.459 0.124 -12.437 1.00 87.81 193 SER A O 1
ATOM 1468 N N . ILE A 1 194 ? 3.947 0.712 -14.552 1.00 86.00 194 ILE A N 1
ATOM 1469 C CA . ILE A 1 194 ? 4.256 2.108 -14.262 1.00 86.00 194 ILE A CA 1
ATOM 1470 C C . ILE A 1 194 ? 3.474 3.005 -15.217 1.00 86.00 194 ILE A C 1
ATOM 1472 O O . ILE A 1 194 ? 3.609 2.873 -16.430 1.00 86.00 194 ILE A O 1
ATOM 1476 N N . ASP A 1 195 ? 2.685 3.935 -14.682 1.00 86.75 195 ASP A N 1
ATOM 1477 C CA . ASP A 1 195 ? 1.874 4.862 -15.480 1.00 86.75 195 ASP A CA 1
ATOM 1478 C C . ASP A 1 195 ? 2.047 6.318 -15.028 1.00 86.75 195 ASP A C 1
ATOM 1480 O O . ASP A 1 195 ? 1.861 6.655 -13.860 1.00 86.75 195 ASP A O 1
ATOM 1484 N N . GLY A 1 196 ? 2.374 7.218 -15.953 1.00 83.38 196 GLY A N 1
ATOM 1485 C CA . GLY A 1 196 ? 2.329 8.657 -15.690 1.00 83.38 196 GLY A CA 1
ATOM 1486 C C . GLY A 1 196 ? 3.357 9.125 -14.660 1.00 83.38 196 GLY A C 1
ATOM 1487 O O . GLY A 1 196 ? 3.043 9.971 -13.829 1.00 83.38 196 GLY A O 1
ATOM 1488 N N . ILE A 1 197 ? 4.572 8.566 -14.690 1.00 82.75 197 ILE A N 1
ATOM 1489 C CA . ILE A 1 197 ? 5.684 8.977 -13.818 1.00 82.75 197 ILE A CA 1
ATOM 1490 C C . ILE A 1 197 ? 6.644 9.889 -14.595 1.00 82.75 197 ILE A C 1
ATOM 1492 O O . ILE A 1 197 ? 7.440 9.395 -15.402 1.00 82.75 197 ILE A O 1
ATOM 1496 N N . PRO A 1 198 ? 6.605 11.219 -14.382 1.00 76.38 198 PRO A N 1
ATOM 1497 C CA . PRO A 1 198 ? 7.361 12.171 -15.190 1.00 76.38 198 PRO A CA 1
ATOM 1498 C C . PRO A 1 198 ? 8.859 12.155 -14.879 1.00 76.38 198 PRO A C 1
ATOM 1500 O O . PRO A 1 198 ? 9.658 12.468 -15.756 1.00 76.38 198 PRO A O 1
ATOM 1503 N N . LYS A 1 199 ? 9.274 11.795 -13.660 1.00 78.12 199 LYS A N 1
ATOM 1504 C CA . LYS A 1 199 ? 10.691 11.770 -13.257 1.00 78.12 199 LYS A CA 1
ATOM 1505 C C . LYS A 1 199 ? 11.387 10.424 -13.506 1.00 78.12 199 LYS A C 1
ATOM 1507 O O . LYS A 1 199 ? 12.585 10.314 -13.253 1.00 78.12 199 LYS A O 1
ATOM 1512 N N . LEU A 1 200 ? 10.681 9.420 -14.035 1.00 76.56 200 LEU A N 1
ATOM 1513 C CA . LEU A 1 200 ? 11.267 8.123 -14.380 1.00 76.56 200 LEU A CA 1
ATOM 1514 C C . LEU A 1 200 ? 12.231 8.278 -15.565 1.00 76.56 200 LEU A C 1
ATOM 1516 O O . LEU A 1 200 ? 11.805 8.633 -16.665 1.00 76.56 200 LEU A O 1
ATOM 1520 N N . ARG A 1 201 ? 13.518 7.991 -15.334 1.00 73.44 201 ARG A N 1
ATOM 1521 C CA . ARG A 1 201 ? 14.568 8.029 -16.367 1.00 73.44 201 ARG A CA 1
ATOM 1522 C C . ARG A 1 201 ? 15.211 6.673 -16.617 1.00 73.44 201 ARG A C 1
ATOM 1524 O O . ARG A 1 201 ? 15.309 6.262 -17.767 1.00 73.44 201 ARG A O 1
ATOM 1531 N N . LEU A 1 202 ? 15.641 5.994 -15.559 1.00 69.44 202 LEU A N 1
ATOM 1532 C CA . LEU A 1 202 ? 16.438 4.771 -15.638 1.00 69.44 202 LEU A CA 1
ATOM 1533 C C . LEU A 1 202 ? 15.872 3.706 -14.700 1.00 69.44 202 LEU A C 1
ATOM 1535 O O . LEU A 1 202 ? 15.256 4.022 -13.683 1.00 69.44 202 LEU A O 1
ATOM 1539 N N . PHE A 1 203 ? 16.131 2.451 -15.043 1.00 71.44 203 PHE A N 1
ATOM 1540 C CA . PHE A 1 203 ? 15.964 1.307 -14.153 1.00 71.44 203 PHE A CA 1
ATOM 1541 C C . PHE A 1 203 ? 17.348 0.785 -13.753 1.00 71.44 203 PHE A C 1
ATOM 1543 O O . PHE A 1 203 ? 18.288 0.932 -14.535 1.00 71.44 203 PHE A O 1
ATOM 1550 N N . PRO A 1 204 ? 17.503 0.191 -12.560 1.00 65.94 204 PRO A N 1
ATOM 1551 C CA . PRO A 1 204 ? 18.749 -0.434 -12.161 1.00 65.94 204 PRO A CA 1
ATOM 1552 C C . PRO A 1 204 ? 19.019 -1.639 -13.061 1.00 65.94 204 PRO A C 1
ATOM 1554 O O . PRO A 1 204 ? 18.141 -2.475 -13.295 1.00 65.94 204 PRO A O 1
ATOM 1557 N N . GLU A 1 205 ? 20.249 -1.730 -13.554 1.00 64.94 205 GLU A N 1
ATOM 1558 C CA . GLU A 1 205 ? 20.706 -2.894 -14.308 1.00 64.94 205 GLU A CA 1
ATOM 1559 C C . GLU A 1 205 ? 20.690 -4.141 -13.412 1.00 64.94 205 GLU A C 1
ATOM 1561 O O . GLU A 1 205 ? 20.977 -4.075 -12.213 1.00 64.94 205 GLU A O 1
ATOM 1566 N N . GLY A 1 206 ? 20.328 -5.296 -13.976 1.00 63.16 206 GLY A N 1
ATOM 1567 C CA . GLY A 1 206 ? 20.455 -6.578 -13.274 1.00 63.16 206 GLY A CA 1
ATOM 1568 C C . GLY A 1 206 ? 19.432 -6.870 -12.171 1.00 63.16 206 GLY A C 1
ATOM 1569 O O . GLY A 1 206 ? 19.519 -7.927 -11.554 1.00 63.16 206 GLY A O 1
ATOM 1570 N N . CYS A 1 207 ? 18.462 -5.988 -11.904 1.00 67.44 207 CYS A N 1
ATOM 1571 C CA . CYS A 1 207 ? 17.544 -6.161 -10.767 1.00 67.44 207 CYS A CA 1
ATOM 1572 C C . CYS A 1 207 ? 16.213 -6.842 -11.118 1.00 67.44 207 CYS A C 1
ATOM 1574 O O . CYS A 1 207 ? 15.563 -7.388 -10.235 1.00 67.44 207 CYS A O 1
ATOM 1576 N N . LEU A 1 208 ? 15.800 -6.834 -12.388 1.00 74.25 208 LEU A N 1
ATOM 1577 C CA . LEU A 1 208 ? 14.486 -7.318 -12.841 1.00 74.25 208 LEU A CA 1
ATOM 1578 C C . LEU A 1 208 ? 14.578 -8.689 -13.531 1.00 74.25 208 LEU A C 1
ATOM 1580 O O . LEU A 1 208 ? 13.967 -8.939 -14.569 1.00 74.25 208 LEU A O 1
ATOM 1584 N N . VAL A 1 209 ? 15.363 -9.594 -12.943 1.00 74.44 209 VAL A N 1
ATOM 1585 C CA . VAL A 1 209 ? 15.720 -10.895 -13.542 1.00 74.44 209 VAL A CA 1
ATOM 1586 C C . VAL A 1 209 ? 14.543 -11.855 -13.721 1.00 74.44 209 VAL A C 1
ATOM 1588 O O . VAL A 1 209 ? 14.546 -12.665 -14.645 1.00 74.44 209 VAL A O 1
ATOM 1591 N N . ASN A 1 210 ? 13.527 -11.757 -12.862 1.00 78.56 210 ASN A N 1
ATOM 1592 C CA . ASN A 1 210 ? 12.351 -12.632 -12.872 1.00 78.56 210 ASN A CA 1
ATOM 1593 C C . ASN A 1 210 ? 11.120 -11.987 -13.528 1.00 78.56 210 ASN A C 1
ATOM 1595 O O . ASN A 1 210 ? 10.025 -12.556 -13.473 1.00 78.56 210 ASN A O 1
ATOM 1599 N N . LEU A 1 211 ? 11.292 -10.825 -14.170 1.00 80.00 211 LEU A N 1
ATOM 1600 C CA . LEU A 1 211 ? 10.184 -10.054 -14.716 1.00 80.00 211 LEU A CA 1
ATOM 1601 C C . LEU A 1 211 ? 9.543 -10.776 -15.909 1.00 80.00 211 LEU A C 1
ATOM 1603 O O . LEU A 1 211 ? 10.184 -11.089 -16.917 1.00 80.00 211 LEU 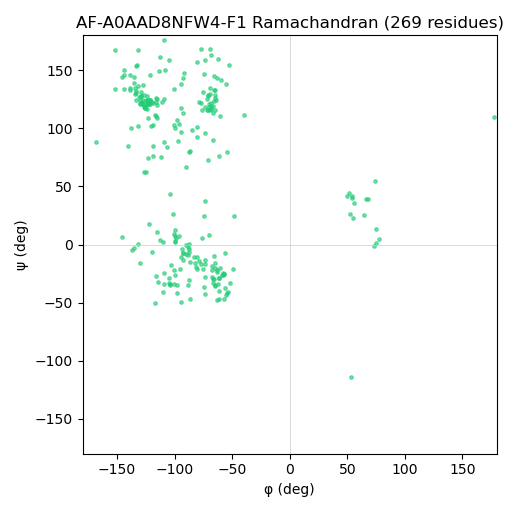A O 1
ATOM 1607 N N . ILE A 1 212 ? 8.246 -11.041 -15.787 1.00 83.31 212 ILE A N 1
ATOM 1608 C CA . ILE A 1 212 ? 7.419 -11.690 -16.803 1.00 83.31 212 ILE A CA 1
ATOM 1609 C C . ILE A 1 212 ? 6.736 -10.629 -17.655 1.00 83.31 212 ILE A C 1
ATOM 1611 O O . ILE A 1 212 ? 6.799 -10.720 -18.882 1.00 83.31 212 ILE A O 1
ATOM 1615 N N . GLU A 1 213 ? 6.10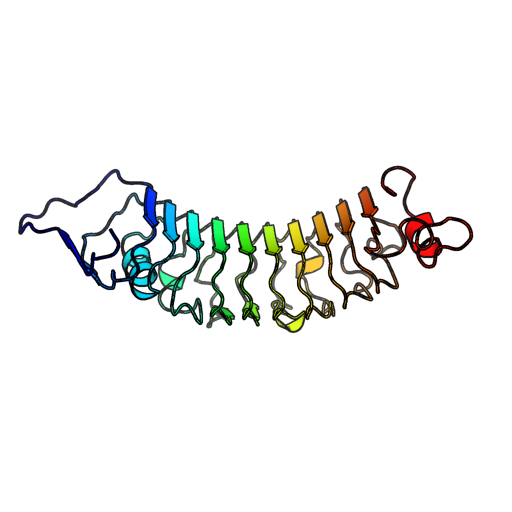1 -9.649 -17.008 1.00 82.75 213 GLU A N 1
ATOM 1616 C CA . GLU A 1 213 ? 5.365 -8.575 -17.666 1.00 82.75 213 GLU A CA 1
ATOM 1617 C C . GLU A 1 213 ? 5.834 -7.196 -17.198 1.00 82.75 213 GLU A C 1
ATOM 1619 O O . GLU A 1 213 ? 5.870 -6.904 -16.002 1.00 82.75 213 GLU A O 1
ATOM 1624 N N . LEU A 1 214 ? 6.151 -6.338 -18.166 1.00 82.31 214 LEU A N 1
ATOM 1625 C CA . LEU A 1 214 ? 6.435 -4.923 -17.955 1.00 82.31 214 LEU A CA 1
ATOM 1626 C C . LEU A 1 214 ? 5.425 -4.083 -18.728 1.00 82.31 214 LEU A C 1
ATOM 1628 O O . LEU A 1 214 ? 5.358 -4.194 -19.951 1.00 82.31 214 LEU A O 1
ATOM 1632 N N . THR A 1 215 ? 4.689 -3.226 -18.028 1.00 82.88 215 THR A N 1
ATOM 1633 C CA . THR A 1 215 ? 3.812 -2.212 -18.616 1.00 82.88 215 THR A CA 1
ATOM 1634 C C . THR A 1 215 ? 4.322 -0.824 -18.252 1.00 82.88 215 THR A C 1
ATOM 1636 O O . THR A 1 215 ? 4.468 -0.511 -17.074 1.00 82.88 215 THR A O 1
ATOM 1639 N N . ILE A 1 216 ? 4.602 0.007 -19.258 1.00 79.81 216 ILE A N 1
ATOM 1640 C CA . ILE A 1 216 ? 4.976 1.415 -19.059 1.00 79.81 216 ILE A CA 1
ATOM 1641 C C . ILE A 1 216 ? 4.049 2.293 -19.891 1.00 79.81 216 ILE A C 1
ATOM 1643 O O . ILE A 1 216 ? 4.065 2.216 -21.122 1.00 79.81 216 ILE A O 1
ATOM 1647 N N . GLU A 1 217 ? 3.272 3.146 -19.228 1.00 81.00 217 GLU A N 1
ATOM 1648 C CA . GLU A 1 217 ? 2.360 4.094 -19.862 1.00 81.00 217 GLU A CA 1
ATOM 1649 C C . GLU A 1 217 ? 2.685 5.544 -19.467 1.00 81.00 217 GLU A C 1
ATOM 1651 O O . GLU A 1 217 ? 3.143 5.822 -18.365 1.00 81.00 217 GLU A O 1
ATOM 1656 N N . ASN A 1 218 ? 2.487 6.497 -20.384 1.00 77.06 218 ASN A N 1
ATOM 1657 C CA . ASN A 1 218 ? 2.557 7.945 -20.102 1.00 77.06 218 ASN A CA 1
ATOM 1658 C C . ASN A 1 218 ? 3.846 8.452 -19.391 1.00 77.06 218 ASN A C 1
ATOM 1660 O O . ASN A 1 218 ? 3.825 9.488 -18.726 1.00 77.06 218 ASN A O 1
ATOM 1664 N N . CYS A 1 219 ? 4.981 7.757 -19.539 1.00 76.56 219 CYS A N 1
ATOM 1665 C CA . CYS A 1 219 ? 6.281 8.150 -18.976 1.00 76.56 219 CYS A CA 1
ATOM 1666 C C . CYS A 1 219 ? 7.164 8.861 -20.014 1.00 76.56 219 CYS A C 1
ATOM 1668 O O . CYS A 1 219 ? 7.730 8.241 -20.915 1.00 76.56 219 CYS A O 1
ATOM 1670 N N . ASP A 1 220 ? 7.317 10.177 -19.866 1.00 71.50 220 ASP A N 1
ATOM 1671 C CA . ASP A 1 220 ? 7.914 11.048 -20.886 1.00 71.50 220 ASP A CA 1
ATOM 1672 C C . ASP A 1 220 ? 9.451 11.163 -20.848 1.00 71.50 220 ASP A C 1
ATOM 1674 O O . ASP A 1 220 ? 10.057 11.628 -21.815 1.00 71.50 220 ASP A O 1
ATOM 1678 N N . ASN A 1 221 ? 10.113 10.743 -19.770 1.00 74.56 221 ASN A N 1
ATOM 1679 C CA . ASN A 1 221 ? 11.557 10.958 -19.590 1.00 74.56 221 ASN A CA 1
ATOM 1680 C C . ASN A 1 221 ? 12.391 9.672 -19.550 1.00 74.56 221 ASN A C 1
ATOM 1682 O O . ASN A 1 221 ? 13.581 9.743 -19.255 1.00 74.56 221 ASN A O 1
ATOM 1686 N N . ILE A 1 222 ? 11.804 8.526 -19.901 1.00 73.62 222 ILE A N 1
ATOM 1687 C CA . ILE A 1 222 ? 12.498 7.237 -19.884 1.00 73.62 222 ILE A CA 1
ATOM 1688 C C . ILE A 1 222 ? 13.648 7.199 -20.908 1.00 73.62 222 ILE A C 1
ATOM 1690 O O . ILE A 1 222 ? 13.472 7.535 -22.081 1.00 73.62 222 ILE A O 1
ATOM 1694 N N . GLU A 1 223 ? 14.841 6.819 -20.461 1.00 71.75 223 GLU A N 1
ATOM 1695 C CA . GLU A 1 223 ? 16.059 6.728 -21.277 1.00 71.75 223 GLU A CA 1
ATOM 1696 C C . GLU A 1 223 ? 16.423 5.274 -21.604 1.00 71.75 223 GLU A C 1
ATOM 1698 O O . GLU A 1 223 ? 16.980 5.017 -22.671 1.00 71.75 223 GLU A O 1
ATOM 1703 N N . SER A 1 224 ? 16.056 4.321 -20.742 1.00 69.19 224 SER A N 1
ATOM 1704 C CA . SER A 1 224 ? 16.254 2.885 -20.960 1.00 69.19 224 SER A CA 1
ATOM 1705 C C . SER A 1 224 ? 15.093 2.051 -20.403 1.00 69.19 224 SER A C 1
ATOM 1707 O O . SER A 1 224 ? 14.433 2.437 -19.437 1.00 69.19 224 SER A O 1
ATOM 1709 N N . ILE A 1 225 ? 14.836 0.901 -21.033 1.00 68.00 225 ILE A N 1
ATOM 1710 C CA . ILE A 1 225 ? 13.992 -0.170 -20.479 1.00 68.00 225 ILE A CA 1
ATOM 1711 C C . ILE A 1 225 ? 14.921 -1.133 -19.736 1.00 68.00 225 ILE A C 1
ATOM 1713 O O . ILE A 1 225 ? 16.032 -1.369 -20.219 1.00 68.00 225 ILE A O 1
ATOM 1717 N N . PRO A 1 226 ? 14.491 -1.707 -18.602 1.00 66.31 226 PRO A N 1
ATOM 1718 C CA . PRO A 1 226 ? 15.263 -2.737 -17.935 1.00 66.31 226 PRO A CA 1
ATOM 1719 C C . PRO A 1 226 ? 15.355 -3.987 -18.806 1.00 66.31 226 PRO A C 1
ATOM 1721 O O . PRO A 1 226 ? 14.350 -4.484 -19.321 1.00 66.31 226 PRO A O 1
ATOM 1724 N N . ASP A 1 227 ? 16.561 -4.524 -18.931 1.00 62.53 227 ASP A N 1
ATOM 1725 C CA . ASP A 1 227 ? 16.716 -5.910 -19.332 1.00 62.53 227 ASP A CA 1
ATOM 1726 C C . ASP A 1 227 ? 16.423 -6.836 -18.137 1.00 62.53 227 ASP A C 1
ATOM 1728 O O . ASP A 1 227 ? 16.313 -6.425 -16.980 1.00 62.53 227 ASP A O 1
ATOM 1732 N N . ASN A 1 228 ? 16.283 -8.124 -18.411 1.00 60.78 228 ASN A N 1
ATOM 1733 C CA . ASN A 1 228 ? 16.139 -9.180 -17.419 1.00 60.78 228 ASN A CA 1
ATOM 1734 C C . ASN A 1 228 ? 17.468 -9.498 -16.705 1.00 60.78 228 ASN A C 1
ATOM 1736 O O . ASN A 1 228 ? 17.672 -10.628 -16.269 1.00 60.78 228 ASN A O 1
ATOM 1740 N N . GLY A 1 229 ? 18.411 -8.552 -16.654 1.00 59.97 229 GLY A N 1
ATOM 1741 C CA . GLY A 1 229 ? 19.766 -8.733 -16.138 1.00 59.97 229 GLY A CA 1
ATOM 1742 C C . GLY A 1 229 ? 20.710 -9.543 -17.026 1.00 59.97 229 GLY A C 1
ATOM 1743 O O . GLY A 1 229 ? 21.877 -9.700 -16.677 1.00 59.97 229 GLY A O 1
ATOM 1744 N N . TYR A 1 230 ? 20.239 -10.039 -18.173 1.00 54.06 230 TYR A N 1
ATOM 1745 C CA . TYR A 1 230 ? 21.039 -10.798 -19.141 1.00 54.06 230 TYR A CA 1
ATOM 1746 C C . TYR A 1 230 ? 21.044 -10.155 -20.536 1.00 54.06 230 TYR A C 1
ATOM 1748 O O . TYR A 1 230 ? 21.363 -10.828 -21.517 1.00 54.06 230 TYR A O 1
ATOM 1756 N N . GLY A 1 231 ? 20.668 -8.877 -20.657 1.00 59.50 231 GLY A N 1
ATOM 1757 C CA . GLY A 1 231 ? 20.566 -8.196 -21.951 1.00 59.50 231 GLY A CA 1
ATOM 1758 C C . GLY A 1 231 ? 19.342 -8.584 -22.788 1.00 59.50 231 GLY A C 1
ATOM 1759 O O . GLY A 1 231 ? 19.303 -8.265 -23.976 1.00 59.50 231 GLY A O 1
ATOM 1760 N N . PHE A 1 232 ? 18.347 -9.271 -22.212 1.00 57.97 232 PHE A N 1
ATOM 1761 C CA . PHE A 1 232 ? 17.089 -9.598 -22.891 1.00 57.97 232 PHE A CA 1
ATOM 1762 C C . PHE A 1 232 ? 15.909 -8.880 -22.251 1.00 57.97 232 PHE A C 1
ATOM 1764 O O . PHE A 1 232 ? 15.872 -8.667 -21.046 1.00 57.97 232 PHE A O 1
ATOM 1771 N N . LEU A 1 233 ? 14.894 -8.552 -23.043 1.00 63.91 233 LEU A N 1
ATOM 1772 C CA . LEU A 1 233 ? 13.657 -7.999 -22.505 1.00 63.91 233 LEU A CA 1
ATOM 1773 C C . LEU A 1 233 ? 12.799 -9.061 -21.791 1.00 63.91 233 LEU A C 1
ATOM 1775 O O . LEU A 1 233 ? 12.923 -10.256 -22.086 1.00 63.91 233 LEU A O 1
ATOM 1779 N N . PRO A 1 234 ? 11.888 -8.636 -20.894 1.00 66.25 234 PRO A N 1
ATOM 1780 C CA . PRO A 1 234 ? 10.870 -9.506 -20.304 1.00 66.25 234 PRO A CA 1
ATOM 1781 C C . PRO A 1 234 ? 10.048 -10.251 -21.364 1.00 66.25 234 PRO A C 1
ATOM 1783 O O . PRO A 1 234 ? 9.873 -9.767 -22.486 1.00 66.25 234 PRO A O 1
ATOM 1786 N N . ARG A 1 235 ? 9.485 -11.415 -20.997 1.00 67.06 235 ARG A N 1
ATOM 1787 C CA . ARG A 1 235 ? 8.683 -12.254 -21.918 1.00 67.06 235 ARG A CA 1
ATOM 1788 C C . ARG A 1 235 ? 7.515 -11.486 -22.537 1.00 67.06 235 ARG A C 1
ATOM 1790 O O . ARG A 1 235 ? 7.185 -11.714 -23.698 1.00 67.06 235 ARG A O 1
ATOM 1797 N N . LEU A 1 236 ? 6.887 -10.616 -21.752 1.00 64.94 236 LEU A N 1
ATOM 1798 C CA . LEU A 1 236 ? 5.840 -9.703 -22.177 1.00 64.94 236 LEU A CA 1
ATOM 1799 C C . LEU A 1 236 ? 6.275 -8.286 -21.808 1.00 64.94 236 LEU A C 1
ATOM 1801 O O . LEU A 1 236 ? 6.442 -7.949 -20.642 1.00 64.94 236 LEU A O 1
ATOM 1805 N N . CYS A 1 237 ? 6.460 -7.433 -22.805 1.00 67.75 237 CYS A N 1
ATOM 1806 C CA . CYS A 1 237 ? 6.736 -6.023 -22.584 1.00 67.75 237 CYS A CA 1
ATOM 1807 C C . CYS A 1 237 ? 5.727 -5.213 -23.395 1.00 67.75 237 CYS A C 1
ATOM 1809 O O . CYS A 1 237 ? 5.628 -5.368 -24.613 1.00 67.75 237 CYS A O 1
ATOM 1811 N N . LYS A 1 238 ? 4.936 -4.398 -22.702 1.00 69.38 238 LYS A N 1
ATOM 1812 C CA . LYS A 1 238 ? 3.965 -3.474 -23.278 1.00 69.38 238 LYS A CA 1
ATOM 1813 C C . LYS A 1 238 ? 4.407 -2.064 -22.941 1.00 69.38 238 LYS A C 1
ATOM 1815 O O . LYS A 1 238 ? 4.528 -1.701 -21.774 1.00 69.38 238 LYS A O 1
ATOM 1820 N N . ILE A 1 239 ? 4.650 -1.260 -23.965 1.00 66.88 239 ILE A N 1
ATOM 1821 C CA . ILE A 1 239 ? 5.020 0.139 -23.771 1.00 66.88 239 ILE A CA 1
ATOM 1822 C C . ILE A 1 239 ? 4.069 0.991 -24.569 1.00 66.88 239 ILE A C 1
ATOM 1824 O O . ILE A 1 239 ? 4.024 0.920 -25.797 1.00 66.88 239 ILE A O 1
ATOM 1828 N N . LYS A 1 240 ? 3.329 1.809 -23.834 1.00 66.00 240 LYS A N 1
ATOM 1829 C CA . LYS A 1 240 ? 2.298 2.680 -24.358 1.00 66.00 240 LYS A CA 1
ATOM 1830 C C . LYS A 1 240 ? 2.668 4.125 -24.059 1.00 66.00 240 LYS A C 1
ATOM 1832 O O . LYS A 1 240 ? 2.254 4.731 -23.073 1.00 66.00 240 LYS A O 1
ATOM 1837 N N . CYS A 1 241 ? 3.479 4.717 -24.924 1.00 57.41 241 CYS A N 1
ATOM 1838 C CA . CYS A 1 241 ? 3.754 6.145 -24.828 1.00 57.41 241 CYS A CA 1
ATOM 1839 C C . CYS A 1 241 ? 2.598 6.917 -25.471 1.00 57.41 241 CYS A C 1
ATOM 1841 O O . CYS A 1 241 ? 2.633 7.182 -26.673 1.00 57.41 241 CYS A O 1
ATOM 1843 N N . ILE A 1 242 ? 1.591 7.313 -24.689 1.00 52.25 242 ILE A N 1
ATOM 1844 C CA . ILE A 1 242 ? 0.617 8.313 -25.136 1.00 52.25 242 ILE A CA 1
ATOM 1845 C C . ILE A 1 242 ? 1.089 9.678 -24.626 1.00 52.25 242 ILE A C 1
ATOM 1847 O O . ILE A 1 242 ? 0.826 10.039 -23.483 1.00 52.25 242 ILE A O 1
ATOM 1851 N N . PRO A 1 243 ? 1.786 10.495 -25.431 1.00 48.41 243 PRO A N 1
ATOM 1852 C CA . PRO A 1 243 ? 2.002 11.872 -25.036 1.00 48.41 243 PRO A CA 1
ATOM 1853 C C . PRO A 1 243 ? 0.665 12.607 -25.145 1.00 48.41 243 PRO A C 1
ATOM 1855 O O . PRO A 1 243 ? 0.043 12.629 -26.210 1.00 48.41 243 PRO A O 1
ATOM 1858 N N . LEU A 1 244 ? 0.283 13.298 -24.072 1.00 42.84 244 LEU A N 1
ATOM 1859 C CA . LEU A 1 244 ? -0.865 14.211 -24.024 1.00 42.84 244 LEU A CA 1
ATOM 1860 C C . LEU A 1 244 ? -0.801 15.338 -25.086 1.00 42.84 244 LEU A C 1
ATOM 1862 O O . LEU A 1 244 ? -1.772 16.069 -25.251 1.00 42.84 244 LEU A O 1
ATOM 1866 N N . LEU A 1 245 ? 0.311 15.484 -25.830 1.00 39.09 245 LEU A N 1
ATOM 1867 C CA . LEU A 1 245 ? 0.544 16.594 -26.765 1.00 39.09 245 LEU A CA 1
ATOM 1868 C C . LEU A 1 245 ? 1.129 16.234 -28.156 1.00 39.09 245 LEU A C 1
ATOM 1870 O O . LEU A 1 245 ? 1.282 17.142 -28.971 1.00 39.09 245 LEU A O 1
ATOM 1874 N N . SER A 1 246 ? 1.477 14.979 -28.505 1.00 42.50 246 SER A N 1
ATOM 1875 C CA . SER A 1 246 ? 1.864 14.627 -29.909 1.00 42.50 246 SER A CA 1
ATOM 1876 C C . SER A 1 246 ? 1.958 13.104 -30.183 1.00 42.50 246 SER A C 1
ATOM 1878 O O . SER A 1 246 ? 3.037 12.512 -30.111 1.00 42.50 246 SER A O 1
ATOM 1880 N N . PRO A 1 247 ? 0.860 12.437 -30.569 1.00 44.56 247 PRO A N 1
ATOM 1881 C CA . PRO A 1 247 ? 0.637 11.000 -30.341 1.00 44.56 247 PRO A CA 1
ATOM 1882 C C . PRO A 1 247 ? 1.400 10.014 -31.246 1.00 44.56 247 PRO A C 1
ATOM 1884 O O . PRO A 1 247 ? 1.137 8.822 -31.189 1.00 44.56 247 PRO A O 1
ATOM 1887 N N . ARG A 1 248 ? 2.308 10.458 -32.127 1.00 49.16 248 ARG A N 1
ATOM 1888 C CA . ARG A 1 248 ? 2.873 9.573 -33.173 1.00 49.16 248 ARG A CA 1
ATOM 1889 C C . ARG A 1 248 ? 4.370 9.666 -33.426 1.00 49.16 248 ARG A C 1
ATOM 1891 O O . ARG A 1 248 ? 4.866 8.897 -34.231 1.00 49.16 248 ARG A O 1
ATOM 1898 N N . ARG A 1 249 ? 5.105 10.587 -32.793 1.00 50.91 249 ARG A N 1
ATOM 1899 C CA . ARG A 1 249 ? 6.510 10.829 -33.178 1.00 50.91 249 ARG A CA 1
ATOM 1900 C C . ARG A 1 249 ? 7.554 10.173 -32.288 1.00 50.91 249 ARG A C 1
ATOM 1902 O O . ARG A 1 249 ? 8.662 10.007 -32.766 1.00 50.91 249 ARG A O 1
ATOM 1909 N N . ARG A 1 250 ? 7.252 9.811 -31.034 1.00 53.84 250 ARG A N 1
ATOM 1910 C CA . ARG A 1 250 ? 8.284 9.328 -30.090 1.00 53.84 250 ARG A CA 1
ATOM 1911 C C . ARG A 1 250 ? 8.559 7.820 -30.154 1.00 53.84 250 ARG A C 1
ATOM 1913 O O . ARG A 1 250 ? 9.705 7.435 -29.956 1.00 53.84 250 ARG A O 1
ATOM 1920 N N . CYS A 1 251 ? 7.561 7.007 -30.497 1.00 53.47 251 CYS A N 1
ATOM 1921 C CA . CYS A 1 251 ? 7.703 5.566 -30.770 1.00 53.47 251 CYS A CA 1
ATOM 1922 C C . CYS A 1 251 ? 7.761 5.254 -32.276 1.00 53.47 251 CYS A C 1
ATOM 1924 O O . CYS A 1 251 ? 7.618 4.109 -32.687 1.00 53.47 251 CYS A O 1
ATOM 1926 N N . ASP A 1 252 ? 7.929 6.277 -33.117 1.00 60.88 252 ASP A N 1
ATOM 1927 C CA . ASP A 1 252 ? 8.012 6.110 -34.565 1.00 60.88 252 ASP A CA 1
ATOM 1928 C C . ASP A 1 252 ? 9.310 5.402 -34.969 1.00 60.88 252 ASP A C 1
ATOM 1930 O O . ASP A 1 252 ? 10.394 5.792 -34.542 1.00 60.88 252 ASP A O 1
ATOM 1934 N N . ARG A 1 253 ? 9.220 4.418 -35.868 1.00 58.66 253 ARG A N 1
ATOM 1935 C CA . ARG A 1 253 ? 10.375 3.636 -36.335 1.00 58.66 253 ARG A CA 1
ATOM 1936 C C . ARG A 1 253 ? 11.507 4.440 -36.972 1.00 58.66 253 ARG A C 1
ATOM 1938 O O . ARG A 1 253 ? 12.639 3.969 -37.032 1.00 58.66 253 ARG A O 1
ATOM 1945 N N . ARG A 1 254 ? 11.208 5.621 -37.500 1.00 54.16 254 ARG A N 1
ATOM 1946 C CA . ARG A 1 254 ? 12.137 6.446 -38.277 1.00 54.16 254 ARG A CA 1
ATOM 1947 C C . ARG A 1 254 ? 12.674 7.631 -37.486 1.00 54.16 254 ARG A C 1
ATOM 1949 O O . ARG A 1 254 ? 13.810 8.027 -37.719 1.00 54.16 254 ARG A O 1
ATOM 1956 N N . ILE A 1 255 ? 11.863 8.215 -36.606 1.00 58.09 255 ILE A N 1
ATOM 1957 C CA . ILE A 1 255 ? 12.192 9.469 -35.899 1.00 58.09 255 ILE A CA 1
ATOM 1958 C C . ILE A 1 255 ? 11.950 9.410 -34.384 1.00 58.09 255 ILE A C 1
ATOM 1960 O O . ILE A 1 255 ? 12.157 10.400 -33.682 1.00 58.09 255 ILE A O 1
ATOM 1964 N N . GLY A 1 256 ? 11.491 8.267 -33.878 1.00 60.16 256 GLY A N 1
ATOM 1965 C CA . GLY A 1 256 ? 11.132 8.077 -32.487 1.00 60.16 256 GLY A CA 1
ATOM 1966 C C . GLY A 1 256 ? 12.333 7.987 -31.573 1.00 60.16 256 GLY A C 1
ATOM 1967 O O . GLY A 1 256 ? 13.115 7.045 -31.663 1.00 60.16 256 GLY A O 1
ATOM 1968 N N . LYS A 1 257 ? 12.425 8.929 -30.628 1.00 61.97 257 LYS A N 1
ATOM 1969 C CA . LYS A 1 257 ? 13.413 8.902 -29.542 1.00 61.97 257 LYS A CA 1
ATOM 1970 C C . LYS A 1 257 ? 13.407 7.564 -28.787 1.00 61.97 257 LYS A C 1
ATOM 1972 O O . LYS A 1 257 ? 14.466 7.121 -28.364 1.00 61.97 257 LYS A O 1
ATOM 1977 N N . TYR A 1 258 ? 12.248 6.916 -28.651 1.00 58.75 258 TYR A N 1
ATOM 1978 C CA . TYR A 1 258 ? 12.133 5.632 -27.960 1.00 58.75 258 TYR A CA 1
ATOM 1979 C C . TYR A 1 258 ? 12.246 4.426 -28.887 1.00 58.75 258 TYR A C 1
ATOM 1981 O O . TYR A 1 258 ? 12.324 3.315 -28.383 1.00 58.75 258 TYR A O 1
ATOM 1989 N N . TRP A 1 259 ? 12.291 4.596 -30.216 1.00 60.00 259 TRP A N 1
ATOM 1990 C CA . TRP A 1 259 ? 12.388 3.455 -31.131 1.00 60.00 259 TRP A CA 1
ATOM 1991 C C . TRP A 1 259 ? 13.582 2.532 -30.854 1.00 60.00 259 TRP A C 1
ATOM 1993 O O . TRP A 1 259 ? 13.354 1.331 -30.822 1.00 60.00 259 TRP A O 1
ATOM 2003 N N . PRO A 1 260 ? 14.809 3.021 -30.571 1.00 59.72 260 PRO A N 1
ATOM 2004 C CA . PRO A 1 260 ? 15.932 2.143 -30.216 1.00 59.72 260 PRO A CA 1
ATOM 2005 C C . PRO A 1 260 ? 15.668 1.271 -28.980 1.00 59.72 260 PRO A C 1
ATOM 2007 O O . PRO A 1 260 ? 16.247 0.196 -28.834 1.00 59.72 260 PRO A O 1
ATOM 2010 N N . ILE A 1 261 ? 14.790 1.755 -28.103 1.00 61.12 261 ILE A N 1
ATOM 2011 C CA . ILE A 1 261 ? 14.429 1.139 -26.836 1.00 61.12 261 ILE A CA 1
ATOM 2012 C C . ILE A 1 261 ? 13.291 0.124 -27.066 1.00 61.12 261 ILE A C 1
ATOM 2014 O O . ILE A 1 261 ? 13.402 -1.032 -26.670 1.00 61.12 261 ILE A O 1
ATOM 2018 N N . ILE A 1 262 ? 12.242 0.498 -27.812 1.00 60.31 262 ILE A N 1
ATOM 2019 C CA . ILE A 1 262 ? 11.100 -0.387 -28.106 1.00 60.31 262 ILE A CA 1
ATOM 2020 C C . ILE A 1 262 ? 11.339 -1.374 -29.256 1.00 60.31 262 ILE A C 1
ATOM 2022 O O . ILE A 1 262 ? 10.649 -2.382 -29.329 1.00 60.31 262 ILE A O 1
ATOM 2026 N N . SER A 1 263 ? 12.315 -1.147 -30.145 1.00 56.62 263 SER A N 1
ATOM 2027 C CA . SER A 1 263 ? 12.604 -2.044 -31.280 1.00 56.62 263 SER A CA 1
ATOM 2028 C C . SER A 1 263 ? 13.099 -3.423 -30.856 1.00 56.62 263 SER A C 1
ATOM 2030 O O . SER A 1 263 ? 13.147 -4.341 -31.668 1.00 56.62 263 SER A O 1
ATOM 2032 N N . GLN A 1 264 ? 13.518 -3.542 -29.598 1.00 58.38 264 GLN A N 1
ATOM 2033 C CA . GLN A 1 264 ? 13.951 -4.795 -28.999 1.00 58.38 264 GLN A CA 1
ATOM 2034 C C . GLN A 1 264 ? 12.756 -5.630 -28.505 1.00 58.38 264 GLN A C 1
ATOM 2036 O O . GLN A 1 264 ? 12.915 -6.825 -28.268 1.00 58.38 264 GLN A O 1
ATOM 2041 N N . ILE A 1 265 ? 11.562 -5.027 -28.373 1.00 59.59 265 ILE A N 1
ATOM 2042 C CA . ILE A 1 265 ? 10.331 -5.691 -27.931 1.00 59.59 265 ILE A CA 1
ATOM 2043 C C . ILE A 1 265 ? 9.774 -6.513 -29.104 1.00 59.59 265 ILE A C 1
ATOM 2045 O O . ILE A 1 265 ? 9.485 -5.937 -30.155 1.00 59.59 265 ILE A O 1
ATOM 2049 N N . PRO A 1 266 ? 9.595 -7.842 -28.963 1.00 50.34 266 PRO A N 1
ATOM 2050 C CA . PRO A 1 266 ? 8.908 -8.646 -29.972 1.00 50.34 266 PRO A CA 1
ATOM 2051 C C . PRO A 1 266 ? 7.509 -8.066 -30.233 1.00 50.34 266 PRO A C 1
ATOM 2053 O O . PRO A 1 266 ? 6.842 -7.701 -29.272 1.00 50.34 266 PRO A O 1
ATOM 2056 N N . ASP A 1 267 ? 7.090 -8.001 -31.503 1.00 50.00 267 ASP A N 1
ATOM 2057 C CA . ASP A 1 267 ? 5.942 -7.296 -32.137 1.00 50.00 267 ASP A CA 1
ATOM 2058 C C . ASP A 1 267 ? 4.515 -7.429 -31.505 1.00 50.00 267 ASP A C 1
ATOM 2060 O O . ASP A 1 267 ? 3.501 -7.251 -32.177 1.00 50.00 267 ASP A O 1
ATOM 2064 N N . HIS A 1 268 ? 4.370 -7.722 -30.212 1.00 45.56 268 HIS A N 1
ATOM 2065 C CA . HIS A 1 268 ? 3.101 -7.988 -29.527 1.00 45.56 268 HIS A CA 1
ATOM 2066 C C . HIS A 1 268 ? 2.639 -6.901 -28.536 1.00 45.56 268 HIS A C 1
ATOM 2068 O O . HIS A 1 268 ? 1.589 -7.081 -27.916 1.00 45.56 268 HIS A O 1
ATOM 2074 N N . GLY A 1 269 ? 3.359 -5.782 -28.373 1.00 43.50 269 GLY A N 1
ATOM 2075 C CA . GLY A 1 269 ? 3.104 -4.857 -27.252 1.00 43.50 269 GLY A CA 1
ATOM 2076 C C . GLY A 1 269 ? 3.297 -3.355 -27.481 1.00 43.50 269 GLY A C 1
ATOM 2077 O O . GLY A 1 269 ? 3.195 -2.606 -26.511 1.00 43.50 269 GLY A O 1
ATOM 2078 N N . VAL A 1 270 ? 3.565 -2.893 -28.706 1.00 45.72 270 VAL A N 1
ATOM 2079 C CA . VAL A 1 270 ? 3.663 -1.452 -29.003 1.00 45.72 270 VAL A CA 1
ATOM 2080 C C . VAL A 1 270 ? 2.316 -0.973 -29.551 1.00 45.72 270 VAL A C 1
ATOM 2082 O O . VAL A 1 270 ? 1.993 -1.253 -30.706 1.00 45.72 270 VAL A O 1
ATOM 2085 N N . TYR A 1 271 ? 1.531 -0.277 -28.726 1.00 44.44 271 TYR A N 1
ATOM 2086 C CA . TYR A 1 271 ? 0.234 0.310 -29.100 1.00 44.44 271 TYR A CA 1
ATOM 2087 C C . TYR A 1 271 ? 0.171 1.797 -28.757 1.00 44.44 271 TYR A C 1
ATOM 2089 O O . TYR A 1 271 ? 0.746 2.195 -27.719 1.00 44.44 271 TYR A O 1
#

Solvent-accessible surface area (backbone atoms only — not comparable to full-atom values): 13632 Å² total; per-residue (Å²): 100,60,82,39,45,67,47,66,70,91,64,102,62,100,62,76,57,51,73,80,42,37,66,50,75,49,68,50,26,63,49,27,55,45,62,59,61,68,59,24,69,45,23,24,34,42,36,42,25,40,23,30,42,51,40,55,50,45,54,41,70,29,20,66,47,28,30,34,40,38,41,27,39,37,45,85,36,39,64,56,44,61,78,54,41,67,34,35,34,43,23,27,36,42,35,40,30,50,24,53,61,24,29,37,36,44,61,89,50,80,93,55,88,69,58,33,72,48,27,31,37,40,38,39,30,42,23,47,42,24,43,39,46,41,72,66,61,53,28,32,33,42,36,42,31,44,24,38,47,27,38,38,85,20,50,71,82,48,94,84,58,78,29,49,24,30,34,41,37,43,28,43,22,55,52,26,40,48,60,61,66,100,35,41,52,39,48,45,20,28,36,41,36,38,31,38,27,57,50,33,34,54,57,56,81,57,36,36,54,51,33,40,36,39,38,43,29,42,48,81,46,60,76,54,74,58,35,31,50,76,84,40,69,39,86,38,49,33,48,30,71,57,51,98,84,59,76,66,49,46,73,23,91,88,73,15,81,43,21,84,61,54,70,72,50,71,99,83,28,82,99

Nearest PDB structures (foldseek):
  7e5b-assembly1_A  TM=4.894E-01  e=4.861E-02  Cyclostomata
  7yjw-assembly1_B  TM=5.264E-01  e=3.155E-01  Leptospira santarosai serovar Shermani str. LT 821
  5z8x-assembly2_B  TM=4.543E-01  e=1.639E-01  Homo sapiens
  4c2b-assembly4_H  TM=3.357E-01  e=9.690E-01  Homo sapiens
  8vh5-assembly1_C  TM=1.964E-01  e=4.176E-01  Homo sapiens

pLDDT: mean 75.97, std 15.96, range [39.09, 97.38]

Sequence (271 aa):
MEQWEEWSTSGGEMVGSFPCVCKISITGCPKLNLVAIELIPSLRGLHVEGCSFAVLRSMAVLSSSIDTLTIDNIKGLTKLHGEVLEHLKAVEDLRISHCASLQSIEEKDVNMAISMKSLAYVKINDCTSLESYSCPNNIAILTIECCPSITSSSFPTMDDLPSTLNDLTISKCDNMEVSWPLNSFLLSLKYLSIDGIPKLRLFPEGCLVNLIELTIENCDNIESIPDNGYGFLPRLCKIKCIPLLSPRRRCDRRIGKYWPIISQIPDHGVY

Organism: Tagetes erecta (NCBI:txid13708)

Radius of gyration: 21.71 Å; Cα contacts (8 Å, |Δi|>4): 684; chains: 1; bounding box: 48×30×70 Å

Foldseek 3Di:
DQPDQEAEDPDPDPDQPAQPDQEDAAENHANHQYYHYAAHANHAYYHYENYEPNVLLVVLQSYLNHQYYHAYQYPPQQEAEDSSQLSCQNHQHEHYYQQQNHAEYAYPCPVDLRGNPNHAYYAYEQNANHAAYEHDQNHQEYAYYNHQNYELVRYDQDPDDQHNHAYYHYENHARYQPPNDLHSNQQNYAYYAYEQHANAADDDAQRNLNHQEAEYEQHDRYQADYANNPPARHVYYAYHYCHPPDGEQQCDCPRHVCVVHCVRPPPPHYD